Protein AF-A0A3D0YY44-F1 (afdb_monomer)

Foldseek 3Di:
DLVCQVPDLAQEDEDQEQDDPDPPDPCPSVVVLVVVLNSQLSHDPRHEYEFELQHLSRVVSCVSHPHYAYEYEQEDQPPADDDPAAPDQAHPPPRHGKDFPHDRDHSGHWIADPPPGDTRDDHQKYWNDWDADPDPAKIWTFIQHPVGTDIAIASHDHDSVVSVLSSQVVVCVSVVHDPVVSRVVRVPDDDPDDD

pLDDT: mean 88.18, std 12.62, range [43.75, 98.69]

Secondary structure (DSSP, 8-state):
-HHHHHHS---EEEE-----S-TT-TTHHHHHHHHHHHHHTT--TT-EEEEETT-HHHHGGGGGSS-EEEEEE---GGGS------S--B-TTT-PBPEEEEEEETTEEEEE-TTT--BPPPPSEEEEEEEE-SSTT-EEEEEEETTEEEEEEESS-SHHHHHHHHHHHHHHHHTT--HHHHHHHHHT---SS--

Sequence (195 aa):
MPEAVRQLPVRAVVVTNFFRDQLDRFGELDHAVAKVGQGLSLLGDGGRVLLNADDPLAAGLAGMARSAVYYGLEVEADGLERHPVREIRYCTHCEVPLTYESISYGHLGHWACKECGRGRPASEVSVLSSVPGSMDGDTLLTVRTPRGVRELRLPLPGIYNVYNALAAVTCAEVLDLPWAAVEEGLRTFTASFGR

Radius of gyration: 16.84 Å; Cα contacts (8 Å, |Δi|>4): 359; chains: 1; bounding box: 42×41×45 Å

Solvent-accessible surface area (backbone atoms only — not comparable to full-atom values): 11200 Å² total; per-residue (Å²): 102,43,65,54,41,74,75,39,93,56,52,66,48,76,44,78,69,85,76,77,92,58,96,82,61,84,64,54,60,59,51,49,53,51,51,48,35,56,20,44,58,57,48,55,99,79,33,39,37,38,26,20,22,26,27,69,70,35,42,62,40,42,85,34,39,97,47,64,46,30,28,36,78,62,50,71,68,90,77,45,71,77,50,87,56,60,82,68,50,52,34,96,83,79,65,46,67,49,46,65,85,44,58,56,48,48,52,25,28,48,36,36,27,85,84,84,66,54,52,49,56,82,51,60,28,29,37,57,40,75,42,79,37,97,50,94,53,23,25,35,32,36,36,37,40,92,93,45,76,47,78,45,59,34,66,47,57,60,70,69,53,51,54,53,51,50,54,51,51,47,51,36,59,76,69,68,51,58,66,70,59,53,50,49,57,46,48,68,49,70,81,93,66,94,129

Nearest PDB structures (foldseek):
  7q8e-assembly2_C  TM=8.812E-01  e=5.364E-16  Staphylococcus aureus subsp. aureus COL
  6fqb-assembly1_A  TM=8.621E-01  e=1.616E-12  Streptococcus pneumoniae
  6fqb-assembly3_C  TM=8.469E-01  e=1.722E-12  Streptococcus pneumoniae
  6fqb-assembly4_D  TM=8.612E-01  e=3.935E-12  Streptococcus pneumoniae
  6fqb-assembly2_B  TM=8.528E-01  e=6.544E-12  Streptococcus pneumoniae

Structure (mmCIF, N/CA/C/O backbone):
data_AF-A0A3D0YY44-F1
#
_entry.id   AF-A0A3D0YY44-F1
#
loop_
_atom_site.group_PDB
_atom_site.id
_atom_site.type_symbol
_atom_site.label_atom_id
_atom_site.label_alt_id
_atom_site.label_comp_id
_atom_site.label_asym_id
_atom_site.label_entity_id
_atom_site.label_seq_id
_atom_site.pdbx_PDB_ins_code
_atom_site.Cartn_x
_atom_site.Cartn_y
_atom_site.Cartn_z
_atom_site.occupancy
_atom_site.B_iso_or_equiv
_atom_site.auth_seq_id
_atom_site.auth_comp_id
_atom_site.auth_asym_id
_atom_site.auth_atom_id
_atom_site.pdbx_PDB_model_num
ATOM 1 N N . MET A 1 1 ? -12.970 12.124 -2.316 1.00 81.50 1 MET A N 1
ATOM 2 C CA . MET A 1 1 ? -13.107 10.655 -2.238 1.00 81.50 1 MET A CA 1
ATOM 3 C C . MET A 1 1 ? -14.511 10.208 -1.825 1.00 81.50 1 MET A C 1
ATOM 5 O O . MET A 1 1 ? -15.094 9.513 -2.644 1.00 81.50 1 MET A O 1
ATOM 9 N N . PRO A 1 2 ? -15.093 10.596 -0.665 1.00 86.88 2 PRO A N 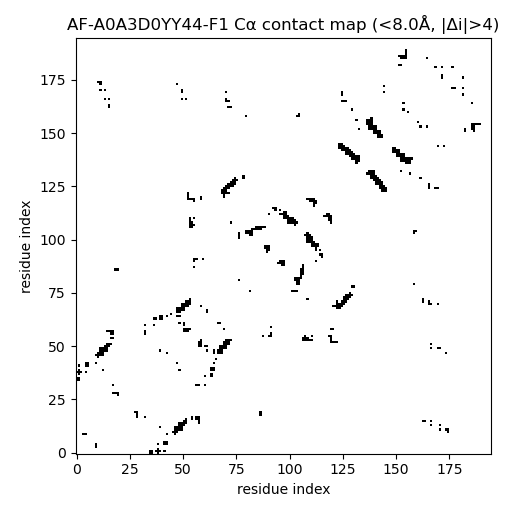1
ATOM 10 C CA . PRO A 1 2 ? -16.423 10.104 -0.264 1.00 86.88 2 PRO A CA 1
ATOM 11 C C . PRO A 1 2 ? -17.505 10.312 -1.328 1.00 86.88 2 PRO A C 1
ATOM 13 O O . PRO A 1 2 ? -18.263 9.400 -1.630 1.00 86.88 2 PRO A O 1
ATOM 16 N N . GLU A 1 3 ? -17.508 11.485 -1.962 1.00 90.00 3 GLU A N 1
ATOM 17 C CA . GLU A 1 3 ? -18.462 11.791 -3.028 1.00 90.00 3 GLU A CA 1
ATOM 18 C C . GLU A 1 3 ? -18.279 10.907 -4.270 1.00 90.00 3 GLU A C 1
ATOM 20 O O . GLU A 1 3 ? -19.249 10.402 -4.820 1.00 90.00 3 GLU A O 1
ATOM 25 N N . ALA A 1 4 ? -17.033 10.631 -4.665 1.00 86.81 4 ALA A N 1
ATOM 26 C CA . ALA A 1 4 ? -16.749 9.739 -5.788 1.00 86.81 4 ALA A CA 1
ATOM 27 C C . ALA A 1 4 ? -17.234 8.307 -5.513 1.00 86.81 4 ALA A C 1
ATOM 29 O O . ALA A 1 4 ? -17.795 7.680 -6.402 1.00 86.81 4 ALA A O 1
ATOM 30 N N . VAL A 1 5 ? -17.078 7.812 -4.280 1.00 88.19 5 VAL A N 1
ATOM 31 C CA . VAL A 1 5 ? -17.585 6.487 -3.878 1.00 88.19 5 VAL A CA 1
ATOM 32 C C . VAL A 1 5 ? -19.117 6.436 -3.906 1.00 88.19 5 VAL A C 1
ATOM 34 O O . VAL A 1 5 ? -19.679 5.410 -4.268 1.00 88.19 5 VAL A O 1
ATOM 37 N N . ARG A 1 6 ? -19.803 7.539 -3.577 1.00 87.94 6 ARG A N 1
ATOM 38 C CA . ARG A 1 6 ? -21.274 7.618 -3.652 1.00 87.94 6 ARG A CA 1
ATOM 39 C C . ARG A 1 6 ? -21.802 7.669 -5.083 1.00 87.94 6 ARG A C 1
ATOM 41 O O . ARG A 1 6 ? -22.893 7.171 -5.338 1.00 87.94 6 ARG A O 1
ATOM 48 N N . GLN A 1 7 ? -21.061 8.305 -5.987 1.00 92.00 7 GLN A N 1
ATOM 49 C CA . GLN A 1 7 ? -21.518 8.568 -7.353 1.00 92.00 7 GLN A CA 1
ATOM 50 C C . GLN A 1 7 ? -21.049 7.530 -8.379 1.00 92.00 7 GLN A C 1
ATOM 52 O O . GLN A 1 7 ? -21.648 7.424 -9.447 1.00 92.00 7 GLN A O 1
ATOM 57 N N . LEU A 1 8 ? -19.982 6.782 -8.091 1.00 89.06 8 LEU A N 1
ATOM 58 C CA . LEU A 1 8 ? -19.374 5.837 -9.026 1.00 89.06 8 LEU A CA 1
ATOM 59 C C . LEU A 1 8 ? -19.414 4.409 -8.471 1.00 89.06 8 LEU A C 1
ATOM 61 O O . LEU A 1 8 ? -19.259 4.211 -7.266 1.00 89.06 8 LEU A O 1
ATOM 65 N N . PRO A 1 9 ? -19.529 3.385 -9.336 1.00 88.19 9 PRO A N 1
ATOM 66 C CA . PRO A 1 9 ? -19.412 1.987 -8.934 1.00 88.19 9 PRO A CA 1
ATOM 67 C C . PRO A 1 9 ? -17.939 1.619 -8.681 1.00 88.19 9 PRO A C 1
ATOM 69 O O . PRO A 1 9 ? -17.311 0.889 -9.452 1.00 88.19 9 PRO A O 1
ATOM 72 N N . VAL A 1 10 ? -17.355 2.164 -7.612 1.00 91.94 10 VAL A N 1
ATOM 73 C CA . VAL A 1 10 ? -15.947 1.951 -7.257 1.00 91.94 10 VAL A CA 1
ATOM 74 C C . VAL A 1 10 ? -15.732 0.499 -6.828 1.00 91.94 10 VAL A C 1
ATOM 76 O O . VAL A 1 10 ? -16.232 0.058 -5.796 1.00 91.94 10 VAL A O 1
ATOM 79 N N . ARG A 1 11 ? -14.956 -0.250 -7.620 1.00 92.12 11 ARG A N 1
ATOM 80 C CA . ARG A 1 11 ? -14.614 -1.656 -7.336 1.00 92.12 11 ARG A CA 1
ATOM 81 C C . ARG A 1 11 ? -13.430 -1.811 -6.385 1.00 92.12 11 ARG A C 1
ATOM 83 O O . ARG A 1 11 ? -13.366 -2.788 -5.646 1.00 92.12 11 ARG A O 1
ATOM 90 N N . ALA A 1 12 ? -12.491 -0.872 -6.420 1.00 93.88 12 ALA A N 1
ATOM 91 C CA . ALA A 1 12 ? -11.281 -0.919 -5.617 1.00 93.88 12 ALA A CA 1
ATOM 92 C C . ALA A 1 12 ? -10.821 0.491 -5.236 1.00 93.88 12 ALA A C 1
ATOM 94 O O . ALA A 1 12 ? -10.904 1.414 -6.049 1.00 93.88 12 ALA A O 1
ATOM 95 N N . VAL A 1 13 ? -10.307 0.640 -4.017 1.00 96.31 13 VAL A N 1
ATOM 96 C CA . VAL A 1 13 ? -9.594 1.836 -3.558 1.00 96.31 13 VAL A CA 1
ATOM 97 C C . VAL A 1 13 ? -8.233 1.414 -3.038 1.00 96.31 13 VAL A C 1
ATOM 99 O O . VAL A 1 13 ? -8.143 0.534 -2.186 1.00 96.31 13 VAL A O 1
ATOM 102 N N . VAL A 1 14 ? -7.187 2.075 -3.524 1.00 97.81 14 VAL A N 1
ATOM 103 C CA . VAL A 1 14 ? -5.813 1.870 -3.069 1.00 97.81 14 VAL A CA 1
ATOM 104 C C . VAL A 1 14 ? -5.393 3.056 -2.212 1.00 97.81 14 VAL A C 1
ATOM 106 O O . VAL A 1 14 ? -5.512 4.201 -2.646 1.00 97.81 14 VAL A O 1
ATOM 109 N N . VAL A 1 15 ? -4.915 2.784 -1.001 1.00 97.81 15 VAL A N 1
ATOM 110 C CA . VAL A 1 15 ? -4.350 3.782 -0.090 1.00 97.81 15 VAL A CA 1
ATOM 111 C C . VAL A 1 15 ? -2.846 3.563 -0.027 1.00 97.81 15 VAL A C 1
ATOM 113 O O . VAL A 1 15 ? -2.383 2.561 0.516 1.00 97.81 15 VAL A O 1
ATOM 116 N N . THR A 1 16 ? -2.095 4.501 -0.605 1.00 97.12 16 THR A N 1
ATOM 117 C CA . THR A 1 16 ? -0.655 4.349 -0.824 1.00 97.12 16 THR A CA 1
ATOM 118 C C . THR A 1 16 ? 0.181 4.602 0.419 1.00 97.12 16 THR A C 1
ATOM 120 O O . THR A 1 16 ? 0.991 3.762 0.804 1.00 97.12 16 THR A O 1
ATOM 123 N N . ASN A 1 17 ? 0.023 5.777 1.013 1.00 95.00 17 ASN A N 1
ATOM 124 C CA . ASN A 1 17 ? 0.685 6.223 2.233 1.00 95.00 17 ASN A CA 1
ATOM 125 C C . ASN A 1 17 ? 0.101 7.580 2.657 1.00 95.00 17 ASN A C 1
ATOM 12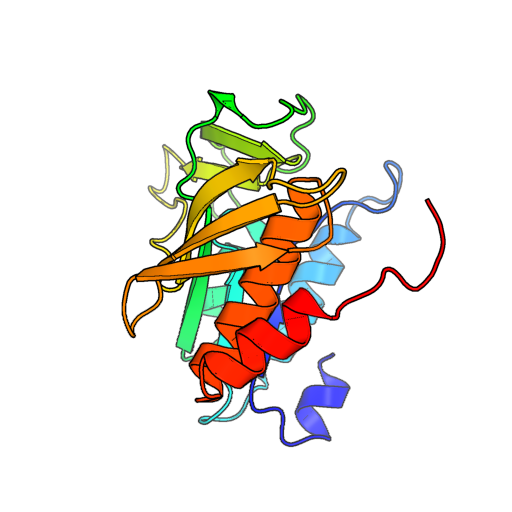7 O O . ASN A 1 17 ? -0.632 8.223 1.901 1.00 95.00 17 ASN A O 1
ATOM 131 N N . PHE A 1 18 ? 0.434 8.006 3.871 1.00 93.50 18 PHE A N 1
ATOM 132 C CA . PHE A 1 18 ? 0.079 9.300 4.436 1.00 93.50 18 PHE A CA 1
ATOM 133 C C . PHE A 1 18 ? 1.337 10.009 4.937 1.00 93.50 18 PHE A C 1
ATOM 135 O O . PHE A 1 18 ? 1.834 9.714 6.020 1.00 93.50 18 PHE A O 1
ATOM 142 N N . PHE A 1 19 ? 1.822 10.973 4.158 1.00 89.31 19 PHE A N 1
ATOM 143 C CA . PHE A 1 19 ? 2.930 11.860 4.521 1.00 89.31 19 PHE A CA 1
ATOM 144 C C . PHE A 1 19 ? 2.429 13.276 4.796 1.00 89.31 19 PHE A C 1
ATOM 146 O O . PHE A 1 19 ? 1.389 13.691 4.274 1.00 89.31 19 PHE A O 1
ATOM 153 N N . ARG A 1 20 ? 3.163 14.031 5.617 1.00 81.88 20 ARG A N 1
ATOM 154 C CA . ARG A 1 20 ? 2.881 15.456 5.817 1.00 81.88 20 ARG A CA 1
ATOM 155 C C . ARG A 1 20 ? 3.388 16.256 4.621 1.00 81.88 20 ARG A C 1
ATOM 157 O O . ARG A 1 20 ? 4.530 16.107 4.211 1.00 81.88 20 ARG A O 1
ATOM 164 N N . ASP A 1 21 ? 2.543 17.140 4.101 1.00 73.12 21 ASP A N 1
ATOM 165 C CA . ASP A 1 21 ? 2.896 18.014 2.974 1.00 73.12 21 ASP A CA 1
ATOM 166 C C . ASP A 1 21 ? 3.749 19.220 3.432 1.00 73.12 21 ASP A C 1
ATOM 168 O O . ASP A 1 21 ? 4.668 19.648 2.740 1.00 73.12 21 ASP A O 1
ATOM 172 N N . GLN A 1 22 ? 3.497 19.749 4.641 1.00 63.22 22 GLN A N 1
ATOM 173 C CA . GLN A 1 22 ? 4.253 20.853 5.258 1.00 63.22 22 GLN A CA 1
ATOM 174 C C . GLN A 1 22 ? 4.344 20.691 6.790 1.00 63.22 22 GLN A C 1
ATOM 176 O O . GLN A 1 22 ? 3.462 20.109 7.424 1.00 63.22 22 GLN A O 1
ATOM 181 N N . LEU A 1 23 ? 5.423 21.199 7.403 1.00 56.50 23 LEU A N 1
ATOM 182 C CA . LEU A 1 23 ? 5.717 21.037 8.840 1.00 56.50 23 LEU A CA 1
ATOM 183 C C . LEU A 1 23 ? 4.812 21.870 9.773 1.00 56.50 23 LEU A C 1
ATOM 185 O O . LEU A 1 23 ? 4.755 21.586 10.968 1.00 56.50 23 LEU A O 1
ATOM 189 N N . ASP A 1 24 ? 4.127 22.890 9.259 1.00 54.28 24 ASP A N 1
ATOM 190 C CA . ASP A 1 24 ? 3.424 23.929 10.028 1.00 54.28 24 ASP A CA 1
ATOM 191 C C . ASP A 1 24 ? 1.911 23.693 10.194 1.00 54.28 24 ASP A C 1
ATOM 193 O O . ASP A 1 24 ? 1.253 24.369 10.989 1.00 54.28 24 ASP A O 1
ATOM 197 N N . ARG A 1 25 ? 1.345 22.698 9.506 1.00 58.34 25 ARG A N 1
ATOM 198 C CA . ARG A 1 25 ? -0.090 22.386 9.544 1.00 58.34 25 ARG A CA 1
ATOM 199 C C . ARG A 1 25 ? -0.407 21.260 10.528 1.00 58.34 25 ARG A C 1
ATOM 201 O O . ARG A 1 25 ? -0.422 20.072 10.199 1.00 58.34 25 ARG A O 1
ATOM 208 N N . PHE A 1 26 ? -0.693 21.639 11.770 1.00 58.59 26 PHE A N 1
ATOM 209 C CA . PHE A 1 26 ? -1.228 20.719 12.776 1.00 58.59 26 PHE A CA 1
ATOM 210 C C . PHE A 1 26 ? -2.627 20.215 12.366 1.00 58.59 26 PHE A C 1
ATOM 212 O O . PHE A 1 26 ? -3.517 21.006 12.071 1.00 58.59 26 PHE A O 1
ATOM 219 N N . GLY A 1 27 ? -2.826 18.892 12.359 1.00 65.69 27 GLY A N 1
ATOM 220 C CA . GLY A 1 27 ? -4.129 18.243 12.144 1.00 65.69 27 GLY A CA 1
ATOM 221 C C . GLY A 1 27 ? -4.533 17.975 10.687 1.00 65.69 27 GLY A C 1
ATOM 222 O O . GLY A 1 27 ? -5.546 17.31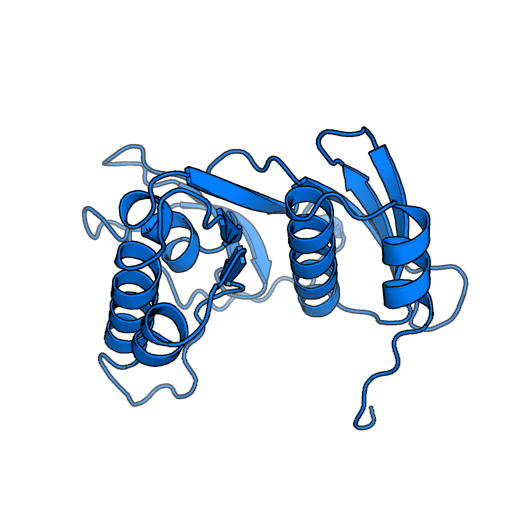8 10.454 1.00 65.69 27 GLY A O 1
ATOM 223 N N . GLU A 1 28 ? -3.768 18.418 9.684 1.00 78.88 28 GLU A N 1
ATOM 224 C CA . GLU A 1 28 ? -4.110 18.132 8.278 1.00 78.88 28 GLU A CA 1
ATOM 225 C C . GLU A 1 28 ? -4.015 16.649 7.922 1.00 78.88 28 GLU A C 1
ATOM 227 O O . GLU A 1 28 ? -4.879 16.129 7.214 1.00 78.88 28 GLU A O 1
ATOM 232 N N . LEU A 1 29 ? -3.005 15.960 8.457 1.00 86.50 29 LEU A N 1
ATOM 233 C CA . LEU A 1 29 ? -2.814 14.534 8.218 1.00 86.50 29 LEU A CA 1
ATOM 234 C C . LEU A 1 29 ? -3.974 13.711 8.791 1.00 86.50 29 LEU A C 1
ATOM 236 O O . LEU A 1 29 ? -4.549 12.887 8.086 1.00 86.50 29 LEU A O 1
ATOM 240 N N . ASP A 1 30 ? -4.376 13.995 10.032 1.00 86.38 30 ASP A N 1
ATOM 241 C CA . ASP A 1 30 ? -5.485 13.300 10.693 1.00 86.38 30 ASP A CA 1
ATOM 242 C C . ASP A 1 30 ? -6.804 13.530 9.946 1.00 86.38 30 ASP A C 1
ATOM 244 O O . ASP A 1 30 ? -7.577 12.596 9.725 1.00 86.38 30 ASP A O 1
ATOM 248 N N . HIS A 1 31 ? -7.039 14.757 9.466 1.00 88.88 31 HIS A N 1
ATOM 249 C CA . HIS A 1 31 ? -8.190 15.060 8.618 1.00 88.88 31 HIS A CA 1
ATOM 250 C C . HIS A 1 31 ? -8.156 14.313 7.281 1.00 88.88 31 HIS A C 1
ATOM 252 O O . HIS A 1 31 ? -9.207 13.870 6.809 1.00 88.88 31 HIS A O 1
ATOM 258 N N . ALA A 1 32 ? -6.987 14.174 6.652 1.00 91.50 32 ALA A N 1
ATOM 259 C CA . ALA A 1 32 ? -6.842 13.414 5.415 1.00 91.50 32 ALA A CA 1
ATOM 260 C C . ALA A 1 32 ? -7.152 11.926 5.643 1.00 91.50 32 ALA A C 1
ATOM 262 O O . ALA A 1 32 ? -7.994 11.367 4.935 1.00 91.50 32 ALA A O 1
ATOM 263 N N . VAL A 1 33 ? -6.562 11.318 6.677 1.00 93.44 33 VAL A N 1
ATOM 264 C CA . VAL A 1 33 ? -6.813 9.921 7.071 1.00 93.44 33 VAL A CA 1
ATOM 265 C C . VAL A 1 33 ? -8.297 9.707 7.378 1.00 93.44 33 VAL A C 1
ATOM 267 O O . VAL A 1 33 ? -8.909 8.781 6.844 1.00 93.44 33 VAL A O 1
ATOM 270 N N . ALA A 1 34 ? -8.916 10.600 8.155 1.00 92.75 34 ALA A N 1
ATOM 271 C CA . ALA A 1 34 ? -10.338 10.523 8.486 1.00 92.75 34 ALA A CA 1
ATOM 272 C C . ALA A 1 34 ? -11.235 10.631 7.241 1.00 92.75 34 ALA A C 1
ATOM 274 O O . ALA A 1 34 ? -12.176 9.851 7.089 1.00 92.75 34 ALA A O 1
ATOM 275 N N . LYS A 1 35 ? -10.940 11.555 6.315 1.00 93.81 35 LYS A N 1
ATOM 276 C CA . LYS A 1 35 ? -11.690 11.700 5.053 1.00 93.81 35 LYS A CA 1
ATOM 277 C C . LYS A 1 35 ? -11.564 10.470 4.158 1.00 93.81 35 LYS A C 1
ATOM 279 O O . LYS A 1 35 ? -12.546 10.096 3.514 1.00 93.81 35 LYS A O 1
ATOM 284 N N . VAL A 1 36 ? -10.383 9.854 4.099 1.00 95.44 36 VAL A N 1
ATOM 285 C CA . VAL A 1 36 ? -10.188 8.593 3.371 1.00 95.44 36 VAL A CA 1
ATOM 286 C C . VAL A 1 36 ? -10.993 7.486 4.044 1.00 95.44 36 VAL A C 1
ATOM 288 O O . VAL A 1 36 ? -11.807 6.859 3.373 1.00 95.44 36 VAL A O 1
ATOM 291 N N . GLY A 1 37 ? -10.872 7.317 5.364 1.00 95.00 37 GLY A N 1
ATOM 292 C CA . GLY A 1 37 ? -11.637 6.330 6.135 1.00 95.00 37 GLY A CA 1
ATOM 293 C C . GLY A 1 37 ? -13.152 6.446 5.945 1.00 95.00 37 GLY A C 1
ATOM 294 O O . GLY A 1 37 ? -13.817 5.442 5.705 1.00 95.00 37 GLY A O 1
ATOM 295 N N . GLN A 1 38 ? -13.695 7.668 5.936 1.00 94.19 38 GLN A N 1
ATOM 296 C CA . GLN A 1 38 ? -15.106 7.917 5.608 1.00 94.19 38 GLN A CA 1
ATOM 297 C C . GLN A 1 38 ? -15.476 7.497 4.183 1.00 94.19 38 GLN A C 1
ATOM 299 O O . GLN A 1 38 ? -16.587 7.044 3.945 1.00 94.19 38 GLN A O 1
ATOM 304 N N . GLY A 1 39 ? -14.582 7.672 3.211 1.00 93.62 39 GLY A N 1
ATOM 305 C CA . GLY A 1 39 ? -14.824 7.189 1.854 1.00 93.62 39 GLY A CA 1
ATOM 306 C C . GLY A 1 39 ? -14.824 5.662 1.782 1.00 93.62 39 GLY A C 1
ATOM 307 O O . GLY A 1 39 ? -15.644 5.091 1.071 1.00 93.62 39 GLY A O 1
ATOM 308 N N . LEU A 1 40 ? -13.937 5.007 2.536 1.00 94.56 40 LEU A N 1
ATOM 309 C CA . LEU A 1 40 ? -13.847 3.547 2.587 1.00 94.56 40 LEU A CA 1
ATOM 310 C C . LEU A 1 40 ? -15.090 2.917 3.226 1.00 94.56 40 LEU A C 1
ATOM 312 O O . LEU A 1 40 ? -15.584 1.920 2.710 1.00 94.56 40 LEU A O 1
ATOM 316 N N . SER A 1 41 ? -15.645 3.530 4.276 1.00 92.75 41 SER A N 1
ATOM 317 C CA . SER A 1 41 ? -16.859 3.026 4.939 1.00 92.75 41 SER A CA 1
ATOM 318 C C . SER A 1 41 ? -18.128 3.138 4.091 1.00 92.75 41 SER A C 1
ATOM 320 O O . SER A 1 41 ? -19.138 2.512 4.405 1.00 92.75 41 SER A O 1
ATOM 322 N N . LEU A 1 42 ? -18.075 3.914 3.005 1.00 92.00 42 LEU A N 1
ATOM 323 C CA . LEU A 1 42 ? -19.152 4.051 2.026 1.00 92.00 42 LEU A CA 1
ATOM 324 C C . LEU A 1 42 ? -19.039 3.056 0.863 1.00 92.00 42 LEU A C 1
ATOM 326 O O . LEU A 1 42 ? -19.934 3.027 0.018 1.00 92.00 42 LEU A O 1
ATOM 330 N N . LEU A 1 43 ? -17.960 2.268 0.779 1.00 90.50 43 LEU A N 1
ATOM 331 C CA . LEU A 1 43 ? -17.825 1.256 -0.267 1.00 90.50 43 LEU A CA 1
ATOM 332 C C . LEU A 1 43 ? -18.894 0.174 -0.093 1.00 90.50 43 LEU A C 1
ATOM 334 O O . LEU A 1 43 ? -19.073 -0.379 0.992 1.00 90.50 43 LEU A O 1
ATOM 338 N N . GLY A 1 44 ? -19.594 -0.133 -1.185 1.00 83.88 44 GLY A N 1
ATOM 339 C CA . GLY A 1 44 ? -20.576 -1.214 -1.213 1.00 83.88 44 GLY A CA 1
ATOM 340 C C . GLY A 1 44 ? -19.938 -2.597 -1.045 1.00 83.88 44 GLY A C 1
ATOM 341 O O . GLY A 1 44 ? -18.722 -2.752 -1.116 1.00 83.88 44 GLY A O 1
ATOM 342 N N . ASP A 1 45 ? -20.773 -3.624 -0.894 1.00 81.25 45 ASP A N 1
ATOM 343 C CA . ASP A 1 45 ? -20.366 -4.990 -0.518 1.00 81.25 45 ASP A CA 1
ATOM 344 C C . ASP A 1 45 ? -19.359 -5.670 -1.474 1.00 81.25 45 ASP A C 1
ATOM 346 O O . ASP A 1 45 ? -18.677 -6.611 -1.076 1.00 81.25 45 ASP A O 1
ATOM 350 N N . GLY A 1 46 ? -19.229 -5.189 -2.715 1.00 80.62 46 GLY A N 1
ATOM 351 C CA . GLY A 1 46 ? -18.234 -5.659 -3.690 1.00 80.62 46 GLY A CA 1
ATOM 352 C C . GLY A 1 46 ? -16.949 -4.822 -3.773 1.00 80.62 46 GLY A C 1
ATOM 353 O O . GLY A 1 46 ? -16.058 -5.163 -4.552 1.00 80.62 46 GLY A O 1
ATOM 354 N N . GLY A 1 47 ? -16.856 -3.719 -3.027 1.00 88.81 47 GLY A N 1
ATOM 355 C CA . GLY A 1 47 ? -15.703 -2.822 -3.017 1.00 88.81 47 GLY A CA 1
ATOM 356 C C . GLY A 1 47 ? -14.537 -3.403 -2.220 1.00 88.81 47 GLY A C 1
ATOM 357 O O . GLY A 1 47 ? -14.713 -3.926 -1.120 1.00 88.81 47 GLY A O 1
ATOM 358 N N . ARG A 1 48 ? -13.328 -3.311 -2.772 1.00 92.81 48 ARG A N 1
ATOM 359 C CA . ARG A 1 48 ? -12.101 -3.816 -2.143 1.00 92.81 48 ARG A CA 1
ATOM 360 C C . ARG A 1 48 ? -11.203 -2.663 -1.726 1.00 92.81 48 ARG A C 1
ATOM 362 O O . ARG A 1 48 ? -11.041 -1.697 -2.469 1.00 92.81 48 ARG A O 1
ATOM 369 N N . VAL A 1 49 ? -10.601 -2.775 -0.550 1.00 96.38 49 VAL A N 1
ATOM 370 C CA . VAL A 1 49 ? -9.659 -1.774 -0.045 1.00 96.38 49 VAL A CA 1
ATOM 371 C C . VAL A 1 49 ? -8.268 -2.373 -0.021 1.00 96.38 49 VAL A C 1
ATOM 373 O O . VAL A 1 49 ? -8.084 -3.482 0.466 1.00 96.38 49 VAL A O 1
ATOM 376 N N . LEU A 1 50 ? -7.305 -1.654 -0.581 1.00 98.06 50 LEU A N 1
ATOM 377 C CA . LEU A 1 50 ? -5.920 -2.078 -0.686 1.00 98.06 50 LEU A CA 1
ATOM 378 C C . LEU A 1 50 ? -5.070 -1.106 0.120 1.00 98.06 50 LEU A C 1
ATOM 380 O O . LEU A 1 50 ? -5.080 0.092 -0.165 1.00 98.06 50 LEU A O 1
ATOM 384 N N . LEU A 1 51 ? -4.379 -1.604 1.137 1.00 98.44 51 LEU A N 1
ATOM 385 C CA . LEU A 1 51 ? -3.686 -0.784 2.125 1.00 98.44 51 LEU A CA 1
ATOM 386 C C . LEU A 1 51 ? -2.205 -1.135 2.157 1.00 98.44 51 LEU A C 1
ATOM 388 O O . LEU A 1 51 ? -1.836 -2.308 2.183 1.00 98.44 51 LEU A O 1
ATOM 392 N N . ASN A 1 52 ? -1.364 -0.111 2.225 1.00 98.38 52 ASN A N 1
ATOM 393 C CA . ASN A 1 52 ? 0.048 -0.298 2.510 1.00 98.38 52 ASN A CA 1
ATOM 394 C C . ASN A 1 52 ? 0.241 -0.735 3.972 1.00 98.38 52 ASN A C 1
ATOM 396 O O . ASN A 1 52 ? -0.033 0.039 4.890 1.00 98.38 52 ASN A O 1
ATOM 400 N N . ALA A 1 53 ? 0.705 -1.966 4.189 1.00 98.06 53 ALA A N 1
ATOM 401 C CA . ALA A 1 53 ? 1.002 -2.520 5.510 1.00 98.06 53 ALA A CA 1
ATOM 402 C C . ALA A 1 53 ? 2.131 -1.759 6.217 1.00 98.06 53 ALA A C 1
ATOM 404 O O . ALA A 1 53 ? 2.160 -1.671 7.448 1.00 98.06 53 ALA A O 1
ATOM 405 N N . ASP A 1 54 ? 3.047 -1.196 5.432 1.00 96.25 54 ASP A N 1
ATOM 406 C CA . ASP A 1 54 ? 4.266 -0.570 5.925 1.00 96.25 54 ASP A CA 1
ATOM 407 C C . ASP A 1 54 ? 3.974 0.835 6.483 1.00 96.25 54 ASP A C 1
ATOM 409 O O . ASP A 1 54 ? 4.769 1.348 7.264 1.00 96.25 54 ASP A O 1
ATOM 413 N N . ASP A 1 55 ? 2.817 1.433 6.158 1.00 96.19 55 ASP A N 1
ATOM 414 C CA . ASP A 1 55 ? 2.336 2.698 6.728 1.00 96.19 55 ASP A CA 1
ATOM 415 C C . ASP A 1 55 ? 1.353 2.448 7.895 1.00 96.19 55 ASP A C 1
ATOM 417 O O . ASP A 1 55 ? 0.241 1.964 7.658 1.00 96.19 55 ASP A O 1
ATOM 421 N N . PRO A 1 56 ? 1.671 2.826 9.151 1.00 95.50 56 PRO A N 1
ATOM 422 C CA . PRO A 1 56 ? 0.764 2.642 10.287 1.00 95.50 56 PRO A CA 1
ATOM 423 C C . PRO A 1 56 ? -0.596 3.343 10.145 1.00 95.50 56 PRO A C 1
ATOM 425 O O . PRO A 1 56 ? -1.597 2.855 10.684 1.00 95.50 56 PRO A O 1
ATOM 428 N N . LEU A 1 57 ? -0.656 4.486 9.452 1.00 95.50 57 LEU A N 1
ATOM 429 C CA . LEU A 1 57 ? -1.899 5.227 9.225 1.00 95.50 57 LEU A CA 1
ATOM 430 C C . LEU A 1 57 ? -2.758 4.533 8.171 1.00 95.50 57 LEU A C 1
ATOM 432 O O . LEU A 1 57 ? -3.951 4.334 8.400 1.00 95.50 57 LEU A O 1
ATOM 436 N N . ALA A 1 58 ? -2.161 4.128 7.044 1.00 96.75 58 ALA A N 1
ATOM 437 C CA . ALA A 1 58 ? -2.895 3.413 6.001 1.00 96.75 58 ALA A CA 1
ATOM 438 C C . ALA A 1 58 ? -3.366 2.048 6.507 1.00 96.75 58 ALA A C 1
ATOM 440 O O . ALA A 1 58 ? -4.542 1.716 6.362 1.00 96.75 58 ALA A O 1
ATOM 441 N N . ALA A 1 59 ? -2.493 1.295 7.178 1.00 96.38 59 ALA A N 1
ATOM 442 C CA . ALA A 1 59 ? -2.843 -0.001 7.738 1.00 96.38 59 ALA A CA 1
ATOM 443 C C . ALA A 1 59 ? -3.963 0.093 8.788 1.00 96.38 59 ALA A C 1
AT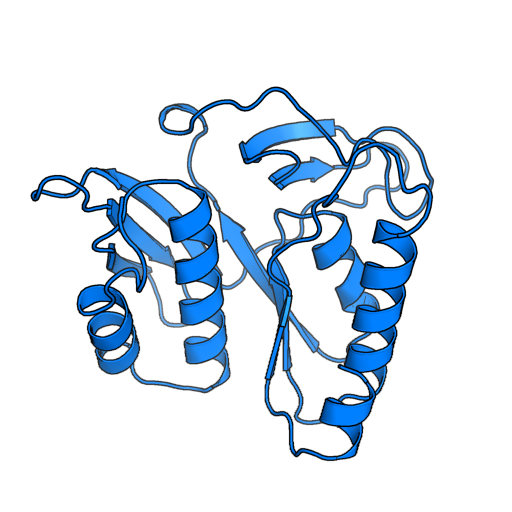OM 445 O O . ALA A 1 59 ? -4.851 -0.758 8.847 1.00 96.38 59 ALA A O 1
ATOM 446 N N . GLY A 1 60 ? -3.983 1.175 9.574 1.00 94.38 60 GLY A N 1
ATOM 447 C CA . GLY A 1 60 ? -5.038 1.448 10.550 1.00 94.38 60 GLY A CA 1
ATOM 448 C C . GLY A 1 60 ? -6.442 1.611 9.951 1.00 94.38 60 GLY A C 1
ATOM 449 O O . GLY A 1 60 ? -7.427 1.480 10.681 1.00 94.38 60 GLY A O 1
ATOM 450 N N . LEU A 1 61 ? -6.566 1.850 8.639 1.00 95.44 61 LEU A N 1
ATOM 451 C CA . LEU A 1 61 ? -7.854 2.040 7.966 1.00 95.44 61 LEU A CA 1
ATOM 452 C C . LEU A 1 61 ? -8.609 0.743 7.662 1.00 95.44 61 LEU A C 1
ATOM 454 O O . LEU A 1 61 ? -9.765 0.821 7.251 1.00 95.44 61 LEU A O 1
ATOM 458 N N . ALA A 1 62 ? -8.029 -0.440 7.877 1.00 92.69 62 ALA A N 1
ATOM 459 C CA . ALA A 1 62 ? -8.716 -1.697 7.564 1.00 92.69 62 ALA A CA 1
ATOM 460 C C . ALA A 1 62 ? -10.048 -1.869 8.301 1.00 92.69 62 ALA A C 1
ATOM 462 O O . ALA A 1 62 ? -10.986 -2.419 7.736 1.00 92.69 62 ALA A O 1
ATOM 463 N N . GLY A 1 63 ? -10.167 -1.331 9.521 1.00 89.38 63 GLY A N 1
ATOM 464 C CA . GLY A 1 63 ? -11.425 -1.342 10.275 1.00 89.38 63 GLY A CA 1
ATOM 465 C C . GLY A 1 63 ? -12.547 -0.500 9.652 1.00 89.38 63 GLY A C 1
ATOM 466 O O . GLY A 1 63 ? -13.695 -0.625 10.065 1.00 89.38 63 GLY A O 1
ATOM 467 N N . MET A 1 64 ? -12.237 0.344 8.663 1.00 89.81 64 MET A N 1
ATOM 468 C CA . MET A 1 64 ? -13.216 1.159 7.933 1.00 89.81 64 MET A CA 1
ATOM 469 C C . MET A 1 64 ? -13.817 0.422 6.732 1.00 89.81 64 MET A C 1
ATOM 471 O O . MET A 1 64 ? -14.719 0.953 6.090 1.00 89.81 64 MET A O 1
ATOM 475 N N . ALA A 1 65 ? -13.331 -0.778 6.411 1.00 83.88 65 ALA A N 1
ATOM 476 C CA . ALA A 1 65 ? -13.770 -1.568 5.270 1.00 83.88 65 ALA A CA 1
ATOM 477 C C . ALA A 1 65 ? -14.174 -2.980 5.703 1.00 83.88 65 ALA A C 1
ATOM 479 O O . ALA A 1 65 ? -13.661 -3.520 6.679 1.00 83.88 65 ALA A O 1
ATOM 480 N N . ARG A 1 66 ? -15.072 -3.621 4.947 1.00 81.44 66 ARG A N 1
ATOM 481 C CA . ARG A 1 66 ? -15.439 -5.028 5.199 1.00 81.44 66 ARG A CA 1
ATOM 482 C C . ARG A 1 66 ? -14.312 -6.003 4.859 1.00 81.44 66 ARG A C 1
ATOM 484 O O . ARG A 1 66 ? -14.194 -7.048 5.488 1.00 81.44 66 ARG A O 1
ATOM 491 N N . SER A 1 67 ? -13.520 -5.680 3.839 1.00 85.25 67 SER A N 1
ATOM 492 C CA . SER A 1 67 ? -12.388 -6.482 3.381 1.00 85.25 67 SER A CA 1
ATOM 493 C C . SER A 1 67 ? -11.249 -5.560 2.964 1.00 85.25 67 SER A C 1
ATOM 495 O O . SER A 1 67 ? -11.428 -4.686 2.110 1.00 85.25 67 SER A O 1
ATOM 497 N N . ALA A 1 68 ? -10.085 -5.780 3.570 1.00 93.81 68 ALA A N 1
ATOM 498 C CA . ALA A 1 68 ? -8.836 -5.131 3.214 1.00 93.81 68 ALA A CA 1
ATOM 499 C C . ALA A 1 68 ? -7.851 -6.174 2.676 1.00 93.81 68 ALA A C 1
ATOM 501 O O . ALA A 1 68 ? -7.841 -7.314 3.138 1.00 93.81 68 ALA A O 1
ATOM 502 N N . VAL A 1 69 ? -7.056 -5.766 1.693 1.00 97.06 69 VAL A N 1
ATOM 503 C CA . VAL A 1 69 ? -5.894 -6.489 1.180 1.00 97.06 69 VAL A CA 1
ATOM 504 C C . VAL A 1 69 ? -4.674 -5.641 1.493 1.00 97.06 69 VAL A C 1
ATOM 506 O O . VAL A 1 69 ? -4.651 -4.447 1.187 1.00 97.06 69 VAL A O 1
ATOM 509 N N . TYR A 1 70 ? -3.674 -6.244 2.104 1.00 98.50 70 TYR A N 1
ATOM 510 C CA . TYR A 1 70 ? -2.433 -5.595 2.460 1.00 98.50 70 TYR A CA 1
ATOM 511 C C . TYR A 1 70 ? -1.347 -5.874 1.440 1.00 98.50 70 TYR A C 1
ATOM 513 O O . TYR A 1 70 ? -1.168 -7.000 0.965 1.00 98.50 70 TYR A O 1
ATOM 521 N N . TYR A 1 71 ? -0.579 -4.832 1.155 1.00 98.69 71 TYR A N 1
ATOM 522 C CA . TYR A 1 71 ? 0.659 -4.949 0.413 1.00 98.69 71 TYR A CA 1
ATOM 523 C C . TYR A 1 71 ? 1.802 -4.255 1.144 1.00 98.69 71 TYR A C 1
ATOM 525 O O . TYR A 1 71 ? 1.574 -3.305 1.890 1.00 98.69 71 TYR A O 1
ATOM 533 N N . GLY A 1 72 ? 3.031 -4.708 0.920 1.00 97.56 72 GLY A N 1
ATOM 534 C CA . GLY A 1 72 ? 4.197 -4.164 1.611 1.00 97.56 72 GLY A CA 1
ATOM 535 C C . GLY A 1 72 ? 5.508 -4.806 1.177 1.00 97.56 72 GLY A C 1
ATOM 536 O O . GLY A 1 72 ? 5.534 -5.730 0.360 1.00 97.56 72 GLY A O 1
ATOM 537 N N . LEU A 1 73 ? 6.619 -4.312 1.708 1.00 95.50 73 LEU A N 1
ATOM 538 C CA . LEU A 1 73 ? 7.950 -4.785 1.354 1.00 95.50 73 LEU A CA 1
ATOM 539 C C . LEU A 1 73 ? 8.482 -5.774 2.397 1.00 95.50 73 LEU A C 1
ATOM 541 O O . LEU A 1 73 ? 8.452 -5.532 3.602 1.00 95.50 73 LEU A O 1
ATOM 545 N N . GLU A 1 74 ? 9.015 -6.886 1.906 1.00 93.62 74 GLU A N 1
ATOM 546 C CA . GLU A 1 74 ? 9.724 -7.915 2.677 1.00 93.62 74 GLU A CA 1
ATOM 547 C C . GLU A 1 74 ? 11.208 -7.949 2.276 1.00 93.62 74 GLU A C 1
ATOM 549 O O . GLU A 1 74 ? 11.837 -9.003 2.259 1.00 93.62 74 GLU A O 1
ATOM 554 N N . VAL A 1 75 ? 11.750 -6.797 1.870 1.00 81.44 75 VAL A N 1
ATOM 555 C CA . VAL A 1 75 ? 13.150 -6.654 1.456 1.00 81.44 75 VAL A CA 1
ATOM 556 C C . VAL A 1 75 ? 14.030 -6.327 2.658 1.00 81.44 75 VAL A C 1
ATOM 558 O O . VAL A 1 75 ? 13.639 -5.553 3.536 1.00 81.44 75 VAL A O 1
ATOM 561 N N . GLU A 1 76 ? 15.241 -6.880 2.684 1.00 66.62 76 GLU A N 1
ATOM 562 C CA . GLU A 1 76 ? 16.216 -6.544 3.720 1.00 66.62 76 GLU A CA 1
ATOM 563 C C . GLU A 1 76 ? 16.694 -5.088 3.593 1.00 66.62 76 GLU A C 1
ATOM 565 O O . GLU A 1 76 ? 16.831 -4.533 2.500 1.00 66.62 76 GLU A O 1
ATOM 570 N N . ALA A 1 77 ? 16.964 -4.456 4.737 1.00 54.25 77 ALA A N 1
ATOM 571 C CA . ALA A 1 77 ? 17.292 -3.032 4.836 1.00 54.25 77 ALA A CA 1
ATOM 572 C C . ALA A 1 77 ? 18.655 -2.640 4.222 1.00 54.25 77 ALA A C 1
ATOM 574 O O . ALA A 1 77 ? 18.986 -1.453 4.196 1.00 54.25 77 ALA A O 1
ATOM 575 N N . ASP A 1 78 ? 19.449 -3.604 3.751 1.00 49.91 78 ASP A N 1
ATOM 576 C CA . ASP A 1 78 ? 20.823 -3.385 3.279 1.00 49.91 78 ASP A CA 1
ATOM 577 C C . ASP A 1 78 ? 20.917 -2.813 1.853 1.00 49.91 78 ASP A C 1
ATOM 579 O O . ASP A 1 78 ? 21.991 -2.388 1.434 1.00 49.91 78 ASP A O 1
ATOM 583 N N . GLY A 1 79 ? 19.794 -2.714 1.131 1.00 48.41 79 GLY A N 1
ATOM 584 C CA . GLY A 1 79 ? 19.711 -2.075 -0.191 1.00 48.41 79 GLY A CA 1
ATOM 585 C C . GLY A 1 79 ? 18.921 -0.762 -0.235 1.00 48.41 79 GLY A C 1
ATOM 586 O O . GLY A 1 79 ? 18.733 -0.209 -1.317 1.00 48.41 79 GLY A O 1
ATOM 587 N N . LEU A 1 80 ? 18.415 -0.274 0.904 1.00 54.16 80 LEU A N 1
ATOM 588 C CA . LEU A 1 80 ? 17.508 0.876 0.956 1.00 54.16 80 LEU A CA 1
ATOM 589 C C . LEU A 1 80 ? 18.179 2.107 1.567 1.00 54.16 80 LEU A C 1
ATOM 591 O O . LEU A 1 80 ? 18.851 2.025 2.597 1.00 54.16 80 LEU A O 1
ATOM 595 N N . GLU A 1 81 ? 17.963 3.271 0.949 1.00 51.03 81 GLU A N 1
ATOM 596 C CA . GLU A 1 81 ? 18.371 4.554 1.519 1.00 51.03 81 GLU A CA 1
ATOM 597 C C . GLU A 1 81 ? 17.682 4.758 2.873 1.00 51.03 81 GLU A C 1
ATOM 599 O O . GLU A 1 81 ? 16.469 4.954 2.979 1.00 51.03 81 GLU A O 1
ATOM 604 N N . ARG A 1 82 ? 18.473 4.691 3.946 1.00 53.44 82 ARG A N 1
ATOM 605 C CA . ARG A 1 82 ? 17.988 4.896 5.310 1.00 53.44 82 ARG A CA 1
ATOM 606 C C . ARG A 1 82 ? 17.662 6.375 5.501 1.00 53.44 82 ARG A C 1
ATOM 608 O O . ARG A 1 82 ? 18.542 7.168 5.829 1.00 53.44 82 ARG A O 1
ATOM 615 N N . HIS A 1 83 ? 16.397 6.753 5.340 1.00 53.66 83 HIS A N 1
ATOM 616 C CA . HIS A 1 83 ? 15.928 8.078 5.739 1.00 53.66 83 HIS A CA 1
ATOM 617 C C . HIS A 1 83 ? 15.623 8.089 7.249 1.00 53.66 83 HIS A C 1
ATOM 619 O O . HIS A 1 83 ? 14.718 7.386 7.696 1.00 53.66 83 HIS A O 1
ATOM 625 N N . PRO A 1 84 ? 16.344 8.876 8.069 1.00 52.81 84 PRO A N 1
ATOM 626 C CA . PRO A 1 84 ? 16.195 8.848 9.528 1.00 52.81 84 PRO A CA 1
ATOM 627 C C . PRO A 1 84 ? 14.946 9.585 10.045 1.00 52.81 84 PRO A C 1
ATOM 629 O O . PRO A 1 84 ? 14.687 9.591 11.251 1.00 52.81 84 PRO A O 1
ATOM 632 N N . VAL A 1 85 ? 14.172 10.237 9.172 1.00 58.62 85 VAL A N 1
ATOM 633 C CA . VAL A 1 85 ? 13.033 11.066 9.581 1.00 58.62 85 VAL A CA 1
ATOM 634 C C . VAL A 1 85 ? 11.784 10.202 9.748 1.00 58.62 85 VAL A C 1
ATOM 636 O O . VAL A 1 85 ? 11.155 9.787 8.782 1.00 58.62 85 VAL A O 1
ATOM 639 N N . ARG A 1 86 ? 11.406 9.971 11.009 1.00 66.81 86 ARG A N 1
ATOM 640 C CA . ARG A 1 86 ? 10.133 9.342 11.381 1.00 66.81 86 ARG A CA 1
ATOM 641 C C . ARG A 1 86 ? 9.080 10.417 11.601 1.00 66.81 86 ARG A C 1
ATOM 643 O O . ARG A 1 86 ? 9.134 11.113 12.622 1.00 66.81 86 ARG A O 1
ATOM 650 N N . GLU A 1 87 ? 8.134 10.539 10.681 1.00 74.94 87 GLU A N 1
ATOM 651 C CA . GLU A 1 87 ? 6.971 11.418 10.859 1.00 74.94 87 GLU A CA 1
ATOM 652 C C . GLU A 1 87 ? 5.931 10.774 11.782 1.00 74.94 87 GLU A C 1
ATOM 654 O O . GLU A 1 87 ? 5.412 11.431 12.684 1.00 74.94 87 GLU A O 1
ATOM 659 N N . ILE A 1 88 ? 5.705 9.464 11.634 1.00 84.44 88 ILE A N 1
ATOM 660 C CA . ILE A 1 88 ? 4.790 8.687 12.477 1.00 84.44 88 ILE A CA 1
ATOM 661 C C . ILE A 1 88 ? 5.569 7.920 13.545 1.00 84.44 88 ILE A C 1
ATOM 663 O O . ILE A 1 88 ? 6.292 6.960 13.270 1.00 84.44 88 ILE A O 1
ATOM 667 N N . ARG A 1 89 ? 5.427 8.371 14.795 1.00 86.88 89 ARG A N 1
ATOM 668 C CA . ARG A 1 89 ? 6.190 7.858 15.949 1.00 86.88 89 ARG A CA 1
ATOM 669 C C . ARG A 1 89 ? 5.338 7.163 16.998 1.00 86.88 89 ARG A C 1
ATOM 671 O O . ARG A 1 89 ? 5.893 6.427 17.804 1.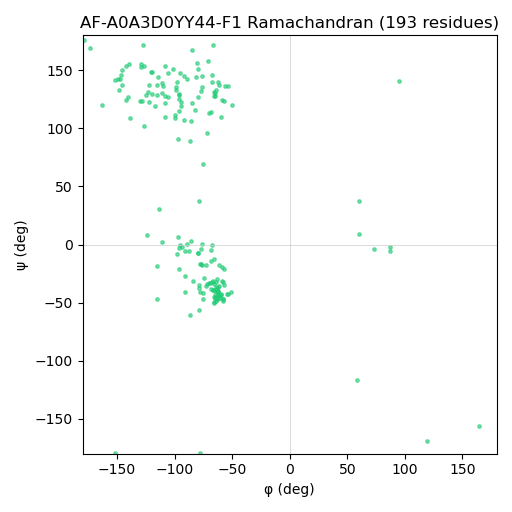00 86.88 89 ARG A O 1
ATOM 678 N N . TYR A 1 90 ? 4.031 7.392 16.990 1.00 91.06 90 TYR A N 1
ATOM 679 C CA . TYR A 1 90 ? 3.113 6.934 18.026 1.00 91.06 90 TYR A CA 1
ATOM 680 C C . TYR A 1 90 ? 2.042 6.024 17.428 1.00 91.06 90 TYR A C 1
ATOM 682 O O . TYR A 1 90 ? 1.660 6.167 16.268 1.00 91.06 90 TYR A O 1
ATOM 690 N N . CYS A 1 91 ? 1.581 5.063 18.221 1.00 92.12 91 CYS A N 1
ATOM 691 C CA . CYS A 1 91 ? 0.547 4.123 17.834 1.00 92.12 91 CYS A CA 1
ATOM 692 C C . CYS A 1 91 ? -0.782 4.856 17.626 1.00 92.12 91 CYS A C 1
ATOM 694 O O . CYS A 1 91 ? -1.249 5.560 18.516 1.00 92.12 91 CYS A O 1
ATOM 696 N N . THR A 1 92 ? -1.446 4.594 16.503 1.00 88.38 92 THR A N 1
ATOM 697 C CA . THR A 1 92 ? -2.753 5.173 16.137 1.00 88.38 92 THR A CA 1
ATOM 698 C C . THR A 1 92 ? -3.917 4.705 17.017 1.00 88.38 92 THR A C 1
ATOM 700 O O . THR A 1 92 ? -5.060 5.087 16.789 1.00 88.38 92 THR A O 1
ATOM 703 N N . HIS A 1 93 ? -3.652 3.841 18.000 1.00 90.94 93 HIS A N 1
ATOM 704 C CA . HIS A 1 93 ? -4.665 3.277 18.887 1.00 90.94 93 HIS A CA 1
ATOM 705 C C . HIS A 1 93 ? -4.511 3.686 20.348 1.00 90.94 93 HIS A C 1
ATOM 707 O O . HIS A 1 93 ? -5.502 4.021 20.983 1.00 90.94 93 HIS A O 1
ATOM 713 N N . CYS A 1 94 ? -3.293 3.598 20.884 1.00 93.88 94 CYS A N 1
ATOM 714 C CA . CYS A 1 94 ? -3.017 3.834 22.302 1.00 93.88 94 CYS A CA 1
ATOM 715 C C . CYS A 1 94 ? -1.962 4.921 22.533 1.00 93.88 94 CYS A C 1
ATOM 717 O O . CYS A 1 94 ? -1.497 5.074 23.654 1.00 93.88 94 CYS A O 1
ATOM 719 N 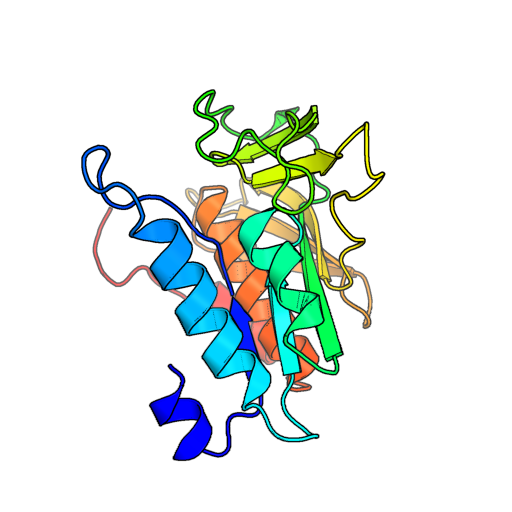N . GLU A 1 95 ? -1.546 5.628 21.476 1.00 92.81 95 GLU A N 1
ATOM 720 C CA . GLU A 1 95 ? -0.680 6.818 21.522 1.00 92.81 95 GLU A CA 1
ATOM 721 C C . GLU A 1 95 ? 0.718 6.620 22.136 1.00 92.81 95 GLU A C 1
ATOM 723 O O . GLU A 1 95 ? 1.476 7.573 22.291 1.00 92.81 95 GLU A O 1
ATOM 728 N N . VAL A 1 96 ? 1.125 5.382 22.419 1.00 94.06 96 VAL A N 1
ATOM 729 C CA . VAL A 1 96 ? 2.492 5.073 22.864 1.00 94.06 96 VAL A CA 1
ATOM 730 C C . VAL A 1 96 ? 3.468 5.002 21.682 1.00 94.06 96 VAL A C 1
ATOM 732 O O . VAL A 1 96 ? 3.046 4.704 20.560 1.00 94.06 96 VAL A O 1
ATOM 735 N N . PRO A 1 97 ? 4.780 5.215 21.897 1.00 94.50 97 PRO A N 1
ATOM 736 C CA . PRO A 1 97 ? 5.777 5.110 20.836 1.00 94.50 97 PRO A CA 1
ATOM 737 C C . PRO A 1 97 ? 5.794 3.747 20.121 1.00 94.50 97 PRO A C 1
ATOM 739 O O . PRO A 1 97 ? 5.773 2.691 20.755 1.00 94.50 97 PRO A O 1
ATOM 742 N N . LEU A 1 98 ? 5.887 3.775 18.791 1.00 94.81 98 LEU A N 1
ATOM 743 C CA . LEU A 1 98 ? 6.082 2.594 17.950 1.00 94.81 98 LEU A CA 1
ATOM 744 C C . LEU A 1 98 ? 7.557 2.179 17.910 1.00 94.81 98 LEU A C 1
ATOM 746 O O . LEU A 1 98 ? 8.469 3.008 17.854 1.00 94.81 98 LEU A O 1
ATOM 750 N N . THR A 1 99 ? 7.779 0.871 17.861 1.00 93.62 99 THR A N 1
ATOM 751 C CA . THR A 1 99 ? 9.069 0.261 17.522 1.00 93.62 99 THR A CA 1
ATOM 752 C C . THR A 1 99 ? 9.104 -0.084 16.039 1.00 93.62 99 THR A C 1
ATOM 754 O O . THR A 1 99 ? 8.067 -0.412 15.475 1.00 93.62 99 THR A O 1
ATOM 757 N N . TYR A 1 100 ? 10.283 -0.002 15.424 1.00 91.31 100 TYR A N 1
ATOM 758 C CA . TYR A 1 100 ? 10.504 -0.365 14.025 1.00 91.31 100 TYR A CA 1
ATOM 759 C C . TYR A 1 100 ? 11.675 -1.339 13.954 1.00 91.31 100 TYR A C 1
ATOM 761 O O . TYR A 1 100 ? 12.759 -1.011 14.439 1.00 91.31 100 TYR A O 1
ATOM 769 N N . GLU A 1 101 ? 11.447 -2.513 13.377 1.00 90.12 101 GLU A N 1
ATOM 770 C CA . GLU A 1 101 ? 12.490 -3.491 13.059 1.00 90.12 101 GLU A CA 1
ATOM 771 C C . GLU A 1 101 ? 13.294 -3.041 11.837 1.00 90.12 101 GLU A C 1
ATOM 773 O O . GLU A 1 101 ? 14.522 -3.066 11.845 1.00 90.12 101 GLU A O 1
ATOM 778 N N . SER A 1 102 ? 12.600 -2.525 10.825 1.00 87.50 102 SER A N 1
ATOM 779 C CA . SER A 1 102 ? 13.193 -1.952 9.621 1.00 87.50 102 SER A CA 1
ATOM 780 C C . SER A 1 102 ? 12.392 -0.734 9.162 1.00 87.50 102 SER A C 1
ATOM 782 O O . SER A 1 102 ? 11.201 -0.601 9.454 1.00 87.50 102 SER A O 1
ATOM 784 N N . ILE A 1 103 ? 13.06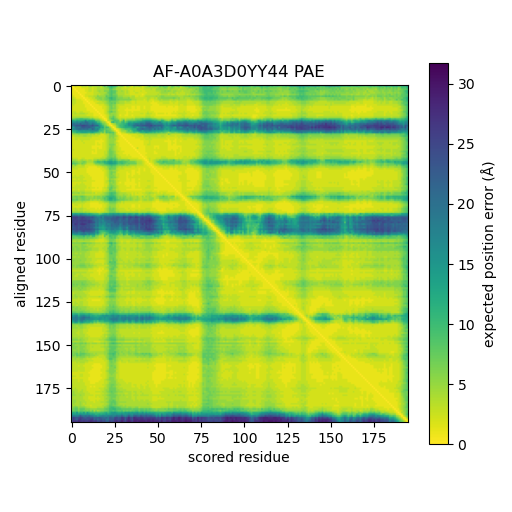3 0.184 8.465 1.00 86.62 103 ILE A N 1
ATOM 785 C CA . ILE A 1 103 ? 12.450 1.355 7.831 1.00 86.62 103 ILE A CA 1
ATOM 786 C C . ILE A 1 103 ? 12.932 1.387 6.389 1.00 86.62 103 ILE A C 1
ATOM 788 O O . ILE A 1 103 ? 14.136 1.425 6.143 1.00 86.62 103 ILE A O 1
ATOM 792 N N . SER A 1 104 ? 11.987 1.384 5.455 1.00 87.25 104 SER A N 1
ATOM 793 C CA . SER A 1 104 ? 12.257 1.442 4.021 1.00 87.25 104 SER A CA 1
ATOM 794 C C . SER A 1 104 ? 12.289 2.875 3.499 1.00 87.25 104 SER A C 1
ATOM 796 O O . SER A 1 104 ? 13.117 3.197 2.655 1.00 87.25 104 SER A O 1
ATOM 798 N N . TYR A 1 105 ? 11.367 3.728 3.960 1.00 85.94 105 TYR A N 1
ATOM 799 C CA . TYR A 1 105 ? 11.224 5.107 3.482 1.00 85.94 105 TYR A CA 1
ATOM 800 C C . TYR A 1 105 ? 10.386 5.942 4.458 1.00 85.94 105 TYR A C 1
ATOM 802 O O . TYR A 1 105 ? 9.229 5.615 4.703 1.00 85.94 105 TYR A O 1
ATOM 810 N N . GLY A 1 106 ? 10.934 7.026 5.016 1.00 87.94 106 GLY A N 1
ATOM 811 C CA . GLY A 1 106 ? 10.214 7.865 5.984 1.00 87.94 106 GLY A CA 1
ATOM 812 C C . GLY A 1 106 ? 9.761 7.080 7.223 1.00 87.94 106 GLY A C 1
ATOM 813 O O . GLY A 1 106 ? 10.589 6.563 7.971 1.00 87.94 106 GLY A O 1
ATOM 814 N N . HIS A 1 107 ? 8.446 6.972 7.446 1.00 90.50 107 HIS A N 1
ATOM 815 C CA . HIS A 1 107 ? 7.856 6.097 8.475 1.00 90.50 107 HIS A CA 1
ATOM 816 C C . HIS A 1 107 ? 7.374 4.740 7.946 1.00 90.50 107 HIS A C 1
ATOM 818 O O . HIS A 1 107 ? 6.754 3.997 8.699 1.00 90.50 107 HIS A O 1
ATOM 824 N N . LEU A 1 108 ? 7.631 4.409 6.680 1.00 93.06 108 LEU A N 1
ATOM 825 C CA . LEU A 1 108 ? 7.245 3.125 6.107 1.00 93.06 108 LEU A CA 1
ATOM 826 C C . LEU A 1 108 ? 8.227 2.030 6.518 1.00 93.06 108 LEU A C 1
ATOM 828 O O . LEU A 1 108 ? 9.435 2.170 6.299 1.00 93.06 108 LEU A O 1
ATOM 832 N N . GLY A 1 109 ? 7.724 0.933 7.072 1.00 92.44 109 GLY A N 1
ATOM 833 C CA . GLY A 1 109 ? 8.528 -0.253 7.354 1.00 92.44 109 GLY A CA 1
ATOM 834 C C . GLY A 1 109 ? 7.865 -1.227 8.318 1.00 92.44 109 GLY A C 1
ATOM 835 O O . GLY A 1 109 ? 6.646 -1.255 8.471 1.00 92.44 109 GLY A O 1
ATOM 836 N N . HIS A 1 110 ? 8.677 -2.043 8.986 1.00 94.12 110 HIS A N 1
ATOM 837 C CA . HIS A 1 110 ? 8.206 -3.084 9.899 1.00 94.12 110 HIS A CA 1
ATOM 838 C C . HIS A 1 110 ? 8.006 -2.517 11.298 1.00 94.12 110 HIS A C 1
ATOM 840 O O . HIS A 1 110 ? 8.924 -2.501 12.116 1.00 94.12 110 HIS A O 1
ATOM 846 N N . TRP A 1 111 ? 6.802 -2.010 11.557 1.00 95.00 111 TRP A N 1
ATOM 847 C CA . TRP A 1 111 ? 6.440 -1.347 12.807 1.00 95.00 111 TRP A CA 1
ATOM 848 C C . TRP A 1 111 ? 5.642 -2.247 13.757 1.00 95.00 111 TRP A C 1
ATOM 850 O O . TRP A 1 111 ? 4.881 -3.121 13.344 1.00 95.00 111 TRP A O 1
ATOM 860 N N . ALA A 1 112 ? 5.774 -1.999 15.060 1.00 96.56 112 ALA A N 1
ATOM 861 C CA . ALA A 1 112 ? 5.010 -2.671 16.106 1.00 96.56 112 ALA A CA 1
ATOM 862 C C . ALA A 1 112 ? 4.832 -1.783 17.345 1.00 96.56 112 ALA A C 1
ATOM 864 O O . ALA A 1 112 ? 5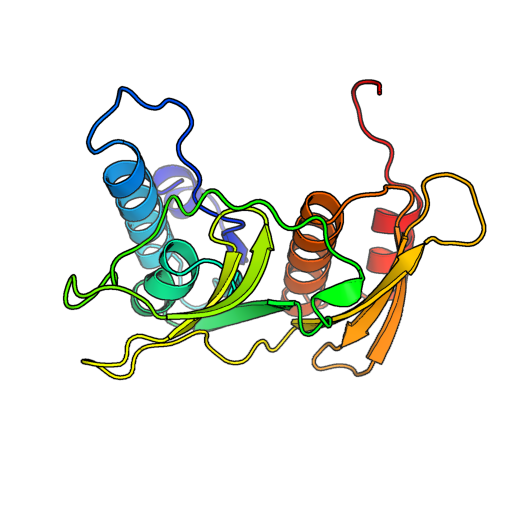.755 -1.087 17.776 1.00 96.56 112 ALA A O 1
ATOM 865 N N . CYS A 1 113 ? 3.657 -1.855 17.962 1.00 96.50 113 CYS A N 1
ATOM 866 C CA . CYS A 1 113 ? 3.346 -1.281 19.262 1.00 96.50 113 CYS A CA 1
ATOM 867 C C . CYS A 1 113 ? 3.550 -2.337 20.351 1.00 96.50 113 CYS A C 1
ATOM 869 O O . CYS A 1 113 ? 2.881 -3.371 20.357 1.00 96.50 113 CYS A O 1
ATOM 871 N N . LYS A 1 114 ? 4.456 -2.071 21.295 1.00 96.00 114 LYS A N 1
ATOM 872 C CA . LYS A 1 114 ? 4.753 -3.004 22.394 1.00 96.00 114 LYS A CA 1
ATOM 873 C C . LYS A 1 114 ? 3.694 -3.010 23.500 1.00 96.00 114 LYS A C 1
ATOM 875 O O . LYS A 1 114 ? 3.662 -3.962 24.265 1.00 96.00 114 LYS A O 1
ATOM 880 N N . GLU A 1 115 ? 2.836 -1.993 23.550 1.00 97.06 115 GLU A N 1
ATOM 881 C CA . GLU A 1 115 ? 1.784 -1.873 24.565 1.00 97.06 115 GLU A CA 1
ATOM 882 C C . GLU A 1 115 ? 0.508 -2.616 24.153 1.00 97.06 115 GLU A C 1
ATOM 884 O O . GLU A 1 115 ? 0.082 -3.552 24.816 1.00 97.06 115 GLU A O 1
ATOM 889 N N . CYS A 1 116 ? -0.103 -2.233 23.026 1.00 95.94 116 CYS A N 1
ATOM 890 C CA . CYS A 1 116 ? -1.387 -2.801 22.600 1.00 95.94 116 CYS A CA 1
ATOM 891 C C . CYS A 1 116 ? -1.255 -3.971 21.614 1.00 95.94 116 CYS A C 1
ATOM 893 O O . CYS A 1 116 ? -2.264 -4.497 21.148 1.00 95.94 116 CYS A O 1
ATOM 895 N N . GLY A 1 117 ? -0.029 -4.346 21.238 1.00 95.06 117 GLY A N 1
ATOM 896 C CA . GLY A 1 117 ? 0.252 -5.467 20.339 1.00 95.06 117 GLY A CA 1
ATOM 897 C C . GLY A 1 117 ? -0.086 -5.232 18.863 1.00 95.06 117 GLY A C 1
ATOM 898 O O . GLY A 1 117 ? 0.210 -6.092 18.037 1.00 95.06 117 GLY A O 1
ATOM 899 N N . ARG A 1 118 ? -0.670 -4.082 18.490 1.00 94.38 118 ARG A N 1
ATOM 900 C CA . ARG A 1 118 ? -0.859 -3.727 17.074 1.00 94.38 118 ARG A CA 1
ATOM 901 C C . ARG A 1 118 ? 0.491 -3.623 16.380 1.00 94.38 118 ARG A C 1
ATOM 903 O O . ARG A 1 118 ? 1.404 -2.991 16.901 1.00 94.38 118 ARG A O 1
ATOM 910 N N . GLY A 1 119 ? 0.594 -4.159 15.178 1.00 95.38 119 GLY A N 1
ATOM 911 C CA . GLY A 1 119 ? 1.793 -4.055 14.362 1.00 95.38 119 GLY A CA 1
ATOM 912 C C . GLY A 1 119 ? 1.463 -4.113 12.886 1.00 95.38 119 GLY A C 1
ATOM 913 O O . GLY A 1 119 ? 0.293 -4.238 12.510 1.00 95.38 119 GLY A O 1
ATOM 914 N N . ARG A 1 120 ? 2.517 -4.036 12.079 1.00 96.56 120 ARG A N 1
ATOM 915 C CA . ARG A 1 120 ? 2.459 -4.249 10.641 1.00 96.56 120 ARG A CA 1
ATOM 916 C C . ARG A 1 120 ? 1.731 -5.571 10.342 1.00 96.56 120 ARG A C 1
ATOM 918 O O . ARG A 1 120 ? 2.186 -6.622 10.800 1.00 96.56 120 ARG A O 1
ATOM 925 N N . PRO A 1 121 ? 0.609 -5.541 9.606 1.00 96.81 121 PRO A N 1
ATOM 926 C CA . PRO A 1 121 ? -0.093 -6.755 9.213 1.00 96.81 121 PRO A CA 1
ATOM 927 C C . PRO A 1 121 ? 0.707 -7.532 8.160 1.00 96.81 121 PRO A C 1
ATOM 929 O O . PRO A 1 121 ? 1.534 -6.968 7.442 1.00 96.81 121 PRO A O 1
ATOM 932 N N . ALA A 1 122 ? 0.441 -8.834 8.047 1.00 96.25 122 ALA A N 1
ATOM 933 C CA . ALA A 1 122 ? 0.978 -9.628 6.949 1.00 96.25 122 ALA A CA 1
ATOM 934 C C . ALA A 1 122 ? 0.451 -9.093 5.608 1.00 96.25 122 ALA A C 1
ATOM 936 O O . ALA A 1 122 ? -0.717 -8.727 5.502 1.00 96.25 122 ALA A O 1
ATOM 937 N N . SER A 1 123 ? 1.317 -9.052 4.596 1.00 97.44 123 SER A N 1
ATOM 938 C CA . SER A 1 123 ? 0.959 -8.594 3.250 1.00 97.44 123 SER A CA 1
ATOM 939 C C . SER A 1 123 ? 0.608 -9.775 2.345 1.00 97.44 123 SER A C 1
ATOM 941 O O . SER A 1 123 ? 1.401 -10.711 2.223 1.00 97.44 123 SER A O 1
ATOM 943 N N . GLU A 1 124 ? -0.539 -9.721 1.662 1.00 97.88 124 GLU A N 1
ATOM 944 C CA . GLU A 1 124 ? -0.897 -10.710 0.633 1.00 97.88 124 GLU A CA 1
ATOM 945 C C . GLU A 1 124 ? -0.102 -10.513 -0.661 1.00 97.88 124 GLU A C 1
ATOM 947 O O . GLU A 1 124 ? 0.152 -11.475 -1.390 1.00 97.88 124 GLU A O 1
ATOM 952 N N . VAL A 1 125 ? 0.294 -9.271 -0.946 1.00 98.38 125 VAL A N 1
ATOM 953 C CA . VAL A 1 125 ? 1.128 -8.920 -2.096 1.00 98.38 125 VAL A CA 1
ATOM 954 C C . VAL A 1 125 ? 2.390 -8.234 -1.594 1.00 98.38 125 VAL A C 1
ATOM 956 O O . VAL A 1 125 ? 2.321 -7.232 -0.889 1.00 98.38 125 VAL A O 1
ATOM 959 N N . SER A 1 126 ? 3.562 -8.764 -1.928 1.00 98.00 126 SER A N 1
ATOM 960 C CA . SER A 1 126 ? 4.808 -8.249 -1.361 1.00 98.00 126 SER A CA 1
ATOM 961 C C . SER A 1 126 ? 5.990 -8.315 -2.305 1.00 98.00 126 SER A C 1
ATOM 963 O O . SER A 1 126 ? 6.145 -9.292 -3.035 1.00 98.00 126 SER A O 1
ATOM 965 N N . VAL A 1 127 ? 6.884 -7.335 -2.216 1.00 96.81 127 VAL A N 1
ATOM 966 C CA . VAL A 1 127 ? 8.208 -7.416 -2.849 1.00 96.81 127 VAL A CA 1
ATOM 967 C C . VAL A 1 127 ? 9.151 -8.158 -1.910 1.00 96.81 127 VAL A C 1
ATOM 969 O O . VAL A 1 127 ? 9.339 -7.740 -0.773 1.00 96.81 127 VAL A O 1
ATOM 972 N N . LEU A 1 128 ? 9.724 -9.258 -2.391 1.00 95.19 128 LEU A N 1
ATOM 973 C CA . LEU A 1 128 ? 10.694 -10.088 -1.670 1.00 95.19 128 LEU A CA 1
ATOM 974 C C . LEU A 1 128 ? 12.140 -9.653 -1.931 1.00 95.19 128 LEU A C 1
ATOM 976 O O . LEU A 1 128 ? 13.019 -9.888 -1.114 1.00 95.19 128 LEU A O 1
ATOM 980 N N . SER A 1 129 ? 12.395 -9.048 -3.091 1.00 92.44 129 SER A N 1
ATOM 981 C CA . SER A 1 129 ? 13.709 -8.542 -3.484 1.00 92.44 129 SER A CA 1
ATOM 982 C C . SER A 1 129 ? 13.544 -7.335 -4.396 1.00 92.44 129 SER A C 1
ATOM 984 O O . SER A 1 129 ? 12.628 -7.306 -5.221 1.00 92.44 129 SER A O 1
ATOM 986 N N . SER A 1 130 ? 14.430 -6.354 -4.239 1.00 91.50 130 SER A N 1
ATOM 987 C CA . SER A 1 130 ? 14.522 -5.161 -5.074 1.00 91.50 130 SER A CA 1
ATOM 988 C C . SER A 1 130 ? 15.991 -4.864 -5.328 1.00 91.50 130 SER A C 1
ATOM 990 O O . SER A 1 130 ? 16.701 -4.445 -4.416 1.00 91.50 130 SER A O 1
ATOM 992 N N . VAL A 1 131 ? 16.442 -5.078 -6.560 1.00 90.06 131 VAL A N 1
ATOM 993 C CA . VAL A 1 131 ? 17.840 -4.880 -6.963 1.00 90.06 131 VAL A CA 1
ATOM 994 C C . VAL A 1 131 ? 17.920 -4.004 -8.212 1.00 90.06 131 VAL A C 1
ATOM 996 O O . VAL A 1 131 ? 16.957 -3.963 -8.983 1.00 90.06 131 VAL A O 1
ATOM 999 N N . PRO A 1 132 ? 19.043 -3.307 -8.451 1.00 88.06 132 PRO A N 1
ATOM 1000 C CA . PRO A 1 132 ? 19.271 -2.636 -9.726 1.00 88.06 132 PRO A CA 1
ATOM 1001 C C . PRO A 1 132 ? 19.113 -3.610 -10.902 1.00 88.06 132 PRO A C 1
ATOM 1003 O O . PRO A 1 132 ? 19.567 -4.755 -10.838 1.00 88.06 132 PRO A O 1
ATOM 1006 N N . GLY A 1 133 ? 18.440 -3.164 -11.960 1.00 83.94 133 GLY A N 1
ATOM 1007 C CA . GLY A 1 133 ? 18.286 -3.923 -13.197 1.00 83.94 133 GLY A CA 1
ATOM 1008 C C . GLY A 1 133 ? 19.537 -3.880 -14.078 1.00 83.94 133 GLY A C 1
ATOM 1009 O O . GLY A 1 133 ? 20.546 -3.260 -13.751 1.00 83.94 133 GLY A O 1
ATOM 1010 N N . SER A 1 134 ? 19.468 -4.547 -15.232 1.00 80.06 134 SER A N 1
ATOM 1011 C CA . SER A 1 134 ? 20.574 -4.595 -16.198 1.00 80.06 134 SER A CA 1
ATOM 1012 C C . SER A 1 134 ? 20.742 -3.316 -17.024 1.00 80.06 134 SER A C 1
ATOM 1014 O O . SER A 1 134 ? 21.775 -3.156 -17.669 1.00 80.06 134 SER A O 1
ATOM 1016 N N . MET A 1 135 ? 19.726 -2.447 -17.074 1.00 77.69 135 MET A N 1
ATOM 1017 C CA . MET A 1 135 ? 19.801 -1.138 -17.730 1.00 77.69 135 MET A CA 1
ATOM 1018 C C . MET A 1 135 ? 19.891 -0.033 -16.677 1.00 77.69 135 MET A C 1
ATOM 1020 O O . MET A 1 135 ? 19.308 -0.152 -15.599 1.00 77.69 135 MET A O 1
ATOM 1024 N N . ASP A 1 136 ? 20.589 1.054 -17.005 1.00 76.19 136 ASP A N 1
ATOM 1025 C CA . ASP A 1 136 ? 20.704 2.211 -16.117 1.00 76.19 136 ASP A CA 1
ATOM 1026 C C . ASP A 1 136 ? 19.316 2.765 -15.763 1.00 76.19 136 ASP A C 1
ATOM 1028 O O . ASP A 1 136 ? 18.528 3.120 -16.640 1.00 76.19 136 ASP A O 1
ATOM 1032 N N . GLY A 1 137 ? 19.026 2.835 -14.462 1.00 80.06 137 GLY A N 1
ATOM 1033 C CA . GLY A 1 137 ? 17.750 3.327 -13.936 1.00 80.06 137 GLY A CA 1
ATOM 1034 C C . GLY A 1 137 ? 16.645 2.273 -13.810 1.00 80.06 137 GLY A C 1
ATOM 1035 O O . GLY A 1 137 ? 15.581 2.595 -13.290 1.00 80.06 137 GLY A O 1
ATOM 1036 N N . ASP A 1 138 ? 16.875 1.021 -14.212 1.00 88.75 138 ASP A N 1
ATOM 1037 C CA . ASP A 1 138 ? 15.918 -0.058 -13.963 1.00 88.75 138 ASP A CA 1
ATOM 1038 C C . ASP A 1 138 ? 16.009 -0.587 -12.526 1.00 88.75 138 ASP A C 1
ATOM 1040 O O . ASP A 1 138 ? 17.086 -0.674 -11.931 1.00 88.75 138 ASP A O 1
ATOM 1044 N N . THR A 1 139 ? 14.882 -1.085 -12.024 1.00 91.31 139 THR A N 1
ATOM 1045 C CA . THR A 1 139 ? 14.806 -1.929 -10.830 1.00 91.31 139 THR A CA 1
ATOM 1046 C C . THR A 1 139 ? 14.206 -3.285 -11.205 1.00 91.31 139 THR A C 1
ATOM 1048 O O . THR A 1 139 ? 13.147 -3.352 -11.834 1.00 91.31 139 THR A O 1
ATOM 1051 N N . LEU A 1 140 ? 14.863 -4.375 -10.810 1.00 93.69 140 LEU A N 1
ATOM 1052 C CA . LEU A 1 140 ? 14.328 -5.731 -10.897 1.00 93.69 140 LEU A CA 1
ATOM 1053 C C . LEU A 1 140 ? 13.716 -6.125 -9.550 1.00 93.69 140 LEU A C 1
ATOM 1055 O O . LEU A 1 140 ? 14.370 -6.059 -8.507 1.00 93.69 140 LEU A O 1
ATOM 1059 N N . LEU A 1 141 ? 12.453 -6.540 -9.590 1.00 94.62 141 LEU A N 1
ATOM 1060 C CA . LEU A 1 141 ? 11.663 -6.897 -8.421 1.00 94.62 141 LEU A CA 1
ATOM 1061 C C . LEU A 1 141 ? 11.295 -8.377 -8.455 1.00 94.62 141 LEU A C 1
ATOM 1063 O O . LEU A 1 141 ? 10.837 -8.885 -9.477 1.00 94.62 141 LEU A O 1
ATOM 1067 N N . THR A 1 142 ? 11.391 -9.046 -7.309 1.00 96.56 142 THR A N 1
ATOM 1068 C CA . THR A 1 142 ? 10.727 -10.336 -7.083 1.00 96.56 142 THR A CA 1
ATOM 1069 C C . THR A 1 142 ? 9.448 -10.081 -6.298 1.00 96.56 142 THR A C 1
ATOM 1071 O O . THR A 1 142 ? 9.504 -9.704 -5.128 1.00 96.56 142 THR A O 1
ATOM 1074 N N . VAL A 1 143 ? 8.291 -10.278 -6.926 1.00 97.62 143 VAL A N 1
ATOM 1075 C CA . VAL A 1 143 ? 6.976 -9.989 -6.345 1.00 97.62 143 VAL A CA 1
ATOM 1076 C C . VAL A 1 143 ? 6.251 -11.292 -6.027 1.00 97.62 143 VAL A C 1
ATOM 1078 O O . VAL A 1 143 ? 6.100 -12.162 -6.882 1.00 97.62 143 VAL A O 1
ATOM 1081 N N . ARG A 1 144 ? 5.779 -11.427 -4.790 1.00 98.06 144 ARG A N 1
ATOM 1082 C CA . ARG A 1 144 ? 4.873 -12.488 -4.347 1.00 98.06 144 ARG A CA 1
ATOM 1083 C C . ARG A 1 144 ? 3.444 -11.972 -4.389 1.00 98.06 144 ARG A C 1
ATOM 1085 O O . ARG A 1 144 ? 3.154 -10.934 -3.801 1.00 98.06 144 ARG A O 1
ATOM 1092 N N . THR A 1 145 ? 2.562 -12.725 -5.030 1.00 97.62 145 THR A N 1
ATOM 1093 C CA . THR A 1 145 ? 1.112 -12.506 -5.032 1.00 97.62 145 THR A CA 1
ATOM 1094 C C . THR A 1 145 ? 0.398 -13.803 -4.630 1.00 97.62 145 THR A C 1
ATOM 1096 O O . THR A 1 145 ? 1.038 -14.862 -4.567 1.00 97.62 145 THR A O 1
ATOM 1099 N N . PRO A 1 146 ? -0.929 -13.787 -4.403 1.00 96.25 146 PRO A N 1
ATOM 1100 C CA . PRO A 1 146 ? -1.696 -15.014 -4.181 1.00 96.25 146 PRO A CA 1
ATOM 1101 C C . PRO A 1 146 ? -1.580 -16.044 -5.321 1.00 96.25 146 PRO A C 1
ATOM 1103 O O . PRO A 1 146 ? -1.816 -17.229 -5.097 1.00 96.25 146 PRO A O 1
ATOM 1106 N N . ARG A 1 147 ? -1.195 -15.620 -6.537 1.00 95.25 147 ARG A N 1
ATOM 1107 C CA . ARG A 1 147 ? -0.993 -16.492 -7.715 1.00 95.25 147 ARG A CA 1
ATOM 1108 C C . ARG A 1 147 ? 0.433 -17.044 -7.830 1.00 95.25 147 ARG A C 1
ATOM 1110 O O . ARG A 1 147 ? 0.738 -17.781 -8.773 1.00 95.25 147 ARG A O 1
ATOM 1117 N N . GLY A 1 148 ? 1.310 -16.695 -6.891 1.00 96.56 148 GLY A N 1
ATOM 1118 C CA . GLY A 1 148 ? 2.692 -17.159 -6.815 1.00 96.56 148 GLY A CA 1
ATOM 1119 C C . GLY A 1 148 ? 3.716 -16.030 -6.899 1.00 96.56 148 GLY A C 1
ATOM 1120 O O . GLY A 1 148 ? 3.396 -14.850 -6.792 1.00 96.56 148 GLY A O 1
ATOM 1121 N N . VAL A 1 149 ? 4.978 -16.417 -7.070 1.00 97.69 149 VAL A N 1
ATOM 1122 C CA . VAL A 1 149 ? 6.113 -15.488 -7.155 1.00 97.69 149 VAL A CA 1
ATOM 1123 C C . VAL A 1 149 ? 6.482 -15.249 -8.616 1.00 97.69 149 VAL A C 1
ATOM 1125 O O . VAL A 1 149 ? 6.517 -16.200 -9.404 1.00 97.69 149 VAL A O 1
ATOM 1128 N N . ARG A 1 150 ? 6.725 -13.992 -8.990 1.00 96.19 150 ARG A N 1
ATOM 1129 C CA . ARG A 1 150 ? 7.091 -13.558 -10.345 1.00 96.19 150 ARG A CA 1
ATOM 1130 C C . ARG A 1 150 ? 8.167 -12.480 -10.297 1.00 96.19 150 ARG A C 1
ATOM 1132 O O . ARG A 1 150 ? 8.291 -11.762 -9.306 1.00 96.19 150 ARG A O 1
ATOM 1139 N N . GLU A 1 151 ? 8.924 -12.365 -11.378 1.00 95.25 151 GLU A N 1
ATOM 1140 C CA . GLU A 1 151 ? 9.851 -11.257 -11.586 1.00 95.25 151 GLU A CA 1
ATOM 1141 C C . GLU A 1 151 ? 9.161 -10.128 -12.347 1.00 95.25 151 GLU A C 1
ATOM 1143 O O . GLU A 1 151 ? 8.308 -10.371 -13.200 1.00 95.25 151 GLU A O 1
ATOM 1148 N N . LEU A 1 152 ? 9.525 -8.891 -12.023 1.00 94.06 152 LEU A N 1
ATOM 1149 C CA . LEU A 1 152 ? 8.983 -7.691 -12.639 1.00 94.06 152 LEU A CA 1
ATOM 1150 C C . LEU A 1 152 ? 10.106 -6.675 -12.845 1.00 94.06 152 LEU A C 1
ATOM 1152 O O . LEU A 1 152 ? 10.803 -6.311 -11.898 1.00 94.06 152 LEU A O 1
ATOM 1156 N N . ARG A 1 153 ? 10.247 -6.176 -14.075 1.00 93.00 153 ARG A N 1
ATOM 1157 C CA . ARG A 1 153 ? 11.167 -5.079 -14.395 1.00 93.00 153 ARG A CA 1
ATOM 1158 C C . ARG A 1 153 ? 10.427 -3.747 -14.347 1.00 93.00 153 ARG A C 1
ATOM 1160 O O . ARG A 1 153 ? 9.479 -3.542 -15.104 1.00 93.00 153 ARG A O 1
ATOM 1167 N N . LEU A 1 154 ? 10.903 -2.831 -13.514 1.00 92.19 154 LEU A N 1
ATOM 1168 C CA . LEU A 1 154 ? 10.400 -1.467 -13.407 1.00 92.19 154 LEU A CA 1
ATOM 1169 C C . LEU A 1 154 ? 11.433 -0.500 -14.012 1.00 92.19 154 LEU A C 1
ATOM 1171 O O . LEU A 1 154 ? 12.558 -0.472 -13.519 1.00 92.19 154 LEU A O 1
ATOM 1175 N N . PRO A 1 155 ? 11.092 0.308 -15.033 1.00 91.88 155 PRO A N 1
ATOM 1176 C CA . PRO A 1 155 ? 12.020 1.248 -15.673 1.00 91.88 155 PRO A CA 1
ATOM 1177 C C . PRO A 1 155 ? 12.220 2.532 -14.848 1.00 91.88 155 PRO A C 1
ATOM 1179 O O . PRO A 1 155 ? 12.240 3.636 -15.387 1.00 91.88 155 PRO A O 1
ATOM 1182 N N . LEU A 1 156 ? 12.263 2.398 -13.522 1.00 88.75 156 LEU A N 1
ATOM 1183 C CA . LEU A 1 156 ? 12.428 3.494 -12.580 1.00 88.75 156 LEU A CA 1
ATOM 1184 C C . LEU A 1 156 ? 13.245 3.021 -11.374 1.00 88.75 156 LEU A C 1
ATOM 1186 O O . LEU A 1 156 ? 12.957 1.945 -10.832 1.00 88.75 156 LEU A O 1
ATOM 1190 N N . PRO A 1 157 ? 14.194 3.838 -10.891 1.00 87.19 157 PRO A N 1
ATOM 1191 C CA . PRO A 1 157 ? 14.895 3.566 -9.653 1.00 87.19 157 PRO A CA 1
ATOM 1192 C C . PRO A 1 157 ? 14.089 4.078 -8.454 1.00 87.19 157 PRO A C 1
ATOM 1194 O O . PRO A 1 157 ? 13.168 4.888 -8.583 1.00 87.19 157 PRO A O 1
ATOM 1197 N N . GLY A 1 158 ? 14.497 3.664 -7.258 1.00 86.94 158 GLY A N 1
ATOM 1198 C CA . GLY A 1 158 ? 14.047 4.270 -6.008 1.00 86.94 158 GLY A CA 1
ATOM 1199 C C . GLY A 1 158 ? 12.866 3.564 -5.345 1.00 86.94 158 GLY A C 1
ATOM 1200 O O . GLY A 1 158 ? 11.904 3.125 -5.974 1.00 86.94 158 GLY A O 1
ATOM 1201 N N . ILE A 1 159 ? 12.933 3.495 -4.017 1.00 87.81 159 ILE A N 1
ATOM 1202 C CA . ILE A 1 159 ? 12.020 2.699 -3.192 1.00 87.81 159 ILE A CA 1
ATOM 1203 C C . ILE A 1 159 ? 10.560 3.162 -3.256 1.00 87.81 159 ILE A C 1
ATOM 1205 O O . ILE A 1 159 ? 9.640 2.349 -3.207 1.00 87.81 159 ILE A O 1
ATOM 1209 N N . TYR A 1 160 ? 10.321 4.461 -3.426 1.00 88.25 160 TYR A N 1
ATOM 1210 C CA . TYR A 1 160 ? 8.971 5.007 -3.569 1.00 88.25 160 TYR A CA 1
ATOM 1211 C C . TYR A 1 160 ? 8.287 4.496 -4.849 1.00 88.25 160 TYR A C 1
ATOM 1213 O O . TYR A 1 160 ? 7.096 4.185 -4.831 1.00 88.25 160 TYR A O 1
ATOM 1221 N N . ASN A 1 161 ? 9.043 4.321 -5.940 1.00 92.06 161 ASN A N 1
ATOM 1222 C CA . ASN A 1 161 ? 8.524 3.737 -7.176 1.00 92.06 161 ASN A CA 1
ATOM 1223 C C . ASN A 1 161 ? 8.214 2.246 -7.007 1.00 92.06 161 ASN A C 1
ATOM 1225 O O . ASN A 1 161 ? 7.227 1.772 -7.564 1.00 92.06 161 ASN A O 1
ATOM 1229 N N . VAL A 1 162 ? 8.978 1.529 -6.177 1.00 94.25 162 VAL A N 1
ATOM 1230 C CA . VAL A 1 162 ? 8.679 0.135 -5.811 1.00 94.25 162 VAL A CA 1
ATOM 1231 C C . VAL A 1 162 ? 7.345 0.035 -5.063 1.00 94.25 162 VAL A C 1
ATOM 1233 O O . VAL A 1 162 ? 6.513 -0.795 -5.426 1.00 94.25 162 VAL A O 1
ATOM 1236 N N . TYR A 1 163 ? 7.083 0.911 -4.085 1.00 95.75 163 TYR A N 1
ATOM 1237 C CA . TYR A 1 163 ? 5.775 0.969 -3.412 1.00 95.75 163 TYR A CA 1
ATOM 1238 C C . TYR A 1 163 ? 4.630 1.275 -4.383 1.00 95.75 163 TYR A C 1
ATOM 1240 O O . TYR A 1 163 ? 3.580 0.636 -4.311 1.00 95.75 163 TYR A O 1
ATOM 1248 N N . ASN A 1 164 ? 4.823 2.223 -5.304 1.00 95.69 164 ASN A N 1
ATOM 1249 C CA . ASN A 1 164 ? 3.807 2.582 -6.298 1.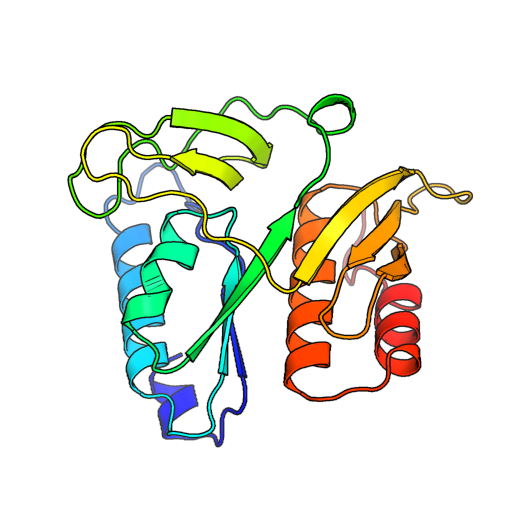00 95.69 164 ASN A CA 1
ATOM 1250 C C . ASN A 1 164 ? 3.519 1.424 -7.267 1.00 95.69 164 ASN A C 1
ATOM 1252 O O . ASN A 1 164 ? 2.357 1.120 -7.541 1.00 95.69 164 ASN A O 1
ATOM 1256 N N . ALA A 1 165 ? 4.563 0.745 -7.747 1.00 96.06 165 ALA A N 1
ATOM 1257 C CA . ALA A 1 165 ? 4.424 -0.440 -8.586 1.00 96.06 165 ALA A CA 1
ATOM 1258 C C . ALA A 1 165 ? 3.694 -1.560 -7.835 1.00 96.06 165 ALA A C 1
ATOM 1260 O O . ALA A 1 165 ? 2.762 -2.156 -8.371 1.00 96.06 165 ALA A O 1
ATOM 1261 N N . LEU A 1 166 ? 4.048 -1.801 -6.571 1.00 97.50 166 LEU A N 1
ATOM 1262 C CA . LEU A 1 166 ? 3.397 -2.812 -5.743 1.00 97.50 166 LEU A CA 1
ATOM 1263 C C . LEU A 1 166 ? 1.915 -2.494 -5.492 1.00 97.50 166 LEU A C 1
ATOM 1265 O O . LEU A 1 166 ? 1.072 -3.388 -5.566 1.00 97.50 166 LEU A O 1
ATOM 1269 N N . ALA A 1 167 ? 1.575 -1.224 -5.271 1.00 98.19 167 ALA A N 1
ATOM 1270 C CA . ALA A 1 167 ? 0.193 -0.765 -5.158 1.00 98.19 167 ALA A CA 1
ATOM 1271 C C . ALA A 1 167 ? -0.609 -1.063 -6.444 1.00 98.19 167 ALA A C 1
ATOM 1273 O O . ALA A 1 167 ? -1.735 -1.566 -6.379 1.00 98.19 167 ALA A O 1
ATOM 1274 N N . ALA A 1 168 ? -0.006 -0.827 -7.616 1.00 97.50 168 ALA A N 1
ATOM 1275 C CA . ALA A 1 168 ? -0.603 -1.143 -8.914 1.00 97.50 168 ALA A CA 1
ATOM 1276 C C . ALA A 1 168 ? -0.770 -2.657 -9.134 1.00 97.50 168 ALA A C 1
ATOM 1278 O O . ALA A 1 168 ? -1.852 -3.091 -9.534 1.00 97.50 168 ALA A O 1
ATOM 1279 N N . VAL A 1 169 ? 0.249 -3.464 -8.810 1.00 98.06 169 VAL A N 1
ATOM 1280 C CA . VAL A 1 169 ? 0.174 -4.938 -8.858 1.00 98.06 169 VAL A CA 1
ATOM 1281 C C . VAL A 1 169 ? -0.956 -5.441 -7.965 1.00 98.06 169 VAL A C 1
ATOM 1283 O O . VAL A 1 169 ? -1.775 -6.243 -8.403 1.00 98.06 169 VAL A O 1
ATOM 1286 N N . THR A 1 170 ? -1.058 -4.933 -6.737 1.00 98.25 170 THR A N 1
ATOM 1287 C CA . THR A 1 170 ? -2.101 -5.350 -5.786 1.00 98.25 170 THR A CA 1
ATOM 1288 C C . THR A 1 170 ? -3.495 -5.023 -6.326 1.00 98.25 170 THR A C 1
ATOM 1290 O O . THR A 1 170 ? -4.404 -5.849 -6.242 1.00 98.25 170 THR A O 1
ATOM 1293 N N . CYS A 1 171 ? -3.668 -3.849 -6.943 1.00 97.56 171 CYS A N 1
ATOM 1294 C CA . CYS A 1 171 ? -4.924 -3.466 -7.593 1.00 97.56 171 CYS A CA 1
ATOM 1295 C C . CYS A 1 171 ? -5.277 -4.409 -8.745 1.00 97.56 171 CYS A C 1
ATOM 1297 O O . CYS A 1 171 ? -6.402 -4.903 -8.820 1.00 97.56 171 CYS A O 1
ATOM 1299 N N . ALA A 1 172 ? -4.306 -4.709 -9.604 1.00 97.06 172 ALA A N 1
ATOM 1300 C CA . ALA A 1 172 ? -4.487 -5.627 -10.716 1.00 97.06 172 ALA A CA 1
ATOM 1301 C C . ALA A 1 172 ? -4.843 -7.051 -10.257 1.00 97.06 172 ALA A C 1
ATOM 1303 O O . ALA A 1 172 ? -5.749 -7.661 -10.822 1.00 97.06 172 ALA A O 1
ATOM 1304 N N . GLU A 1 173 ? -4.199 -7.549 -9.199 1.00 96.06 173 GLU A N 1
ATOM 1305 C CA . GLU A 1 173 ? -4.491 -8.849 -8.583 1.00 96.06 173 GLU A CA 1
ATOM 1306 C C . GLU A 1 173 ? -5.929 -8.924 -8.055 1.00 96.06 173 GLU A C 1
ATOM 1308 O O . GLU A 1 173 ? -6.649 -9.890 -8.321 1.00 96.06 173 GLU A O 1
ATOM 1313 N N . VAL A 1 174 ? -6.382 -7.881 -7.352 1.00 94.81 174 VAL A N 1
ATOM 1314 C CA . VAL A 1 174 ? -7.751 -7.786 -6.818 1.00 94.81 174 VAL A CA 1
ATOM 1315 C C . VAL A 1 174 ? -8.799 -7.662 -7.928 1.00 94.81 174 VAL A C 1
ATOM 1317 O O . VAL A 1 174 ? -9.921 -8.150 -7.775 1.00 94.81 174 VAL A O 1
ATOM 1320 N N . LEU A 1 175 ? -8.449 -7.015 -9.040 1.00 94.69 175 LEU A N 1
ATOM 1321 C CA . LEU A 1 175 ? -9.312 -6.867 -10.213 1.00 94.69 175 LEU A CA 1
ATOM 1322 C C . LEU A 1 175 ? -9.238 -8.052 -11.185 1.00 94.69 175 LEU A C 1
ATOM 1324 O O . LEU A 1 175 ? -9.928 -8.020 -12.203 1.00 94.69 175 LEU A O 1
ATOM 1328 N N . ASP A 1 176 ? -8.465 -9.086 -10.850 1.00 95.56 176 ASP A N 1
ATOM 1329 C CA . ASP A 1 176 ? -8.281 -10.297 -11.652 1.00 95.56 176 ASP A CA 1
ATOM 1330 C C . ASP A 1 176 ? -7.703 -10.034 -13.053 1.00 95.56 176 ASP A C 1
ATOM 1332 O O . ASP A 1 176 ? -8.077 -10.660 -14.045 1.00 95.56 176 ASP A O 1
ATOM 1336 N N . LEU A 1 177 ? -6.775 -9.080 -13.149 1.00 96.56 177 LEU A N 1
ATOM 1337 C CA . LEU A 1 177 ? -6.057 -8.824 -14.393 1.00 96.56 177 LEU A CA 1
ATOM 1338 C C . LEU A 1 177 ? -4.977 -9.893 -14.632 1.00 96.56 177 LEU A C 1
ATOM 1340 O O . LEU A 1 177 ? -4.337 -10.366 -13.688 1.00 96.56 177 LEU A O 1
ATOM 1344 N N . PRO A 1 178 ? -4.726 -10.273 -15.896 1.00 96.31 178 PRO A N 1
ATOM 1345 C CA . PRO A 1 178 ? -3.665 -11.215 -16.218 1.00 96.31 178 PRO A CA 1
ATOM 1346 C C . PRO A 1 178 ? -2.293 -10.590 -15.947 1.00 96.31 178 PRO A C 1
ATOM 1348 O O . PRO A 1 178 ? -2.054 -9.436 -16.301 1.00 96.31 178 PRO A O 1
ATOM 1351 N N . TRP A 1 179 ? -1.364 -11.383 -15.400 1.00 95.19 179 TRP A N 1
ATOM 1352 C CA . TRP A 1 179 ? 0.000 -10.933 -15.087 1.00 95.19 179 TRP A CA 1
ATOM 1353 C C . TRP A 1 179 ? 0.691 -10.249 -16.275 1.00 95.19 179 TRP A C 1
ATOM 1355 O O . TRP A 1 179 ? 1.298 -9.201 -16.105 1.00 95.19 179 TRP A O 1
ATOM 1365 N N . ALA A 1 180 ? 0.514 -10.778 -17.490 1.00 95.50 180 ALA A N 1
ATOM 1366 C CA . ALA A 1 180 ? 1.085 -10.195 -18.703 1.00 95.50 180 ALA A CA 1
ATOM 1367 C C . ALA A 1 180 ? 0.655 -8.732 -18.939 1.00 95.50 180 ALA A C 1
ATOM 1369 O O . ALA A 1 180 ? 1.452 -7.932 -19.418 1.00 95.50 180 ALA A O 1
ATOM 1370 N N . ALA A 1 181 ? -0.579 -8.356 -18.581 1.00 95.88 181 ALA A N 1
ATOM 1371 C CA . ALA A 1 181 ? -1.038 -6.971 -18.695 1.00 95.88 181 ALA A CA 1
ATOM 1372 C C . ALA A 1 181 ? -0.407 -6.065 -17.626 1.00 95.88 181 ALA A C 1
ATOM 1374 O O . ALA A 1 181 ? -0.113 -4.903 -17.900 1.00 95.88 181 ALA A O 1
ATOM 1375 N N . VAL A 1 182 ? -0.187 -6.597 -16.420 1.00 96.00 182 VAL A N 1
ATOM 1376 C CA . VAL A 1 182 ? 0.487 -5.886 -15.320 1.00 96.00 182 VAL A CA 1
ATOM 1377 C C . VAL A 1 182 ? 1.944 -5.623 -15.670 1.00 96.00 182 VAL A C 1
ATOM 1379 O O . VAL A 1 182 ? 2.414 -4.491 -15.572 1.00 96.00 182 VAL A O 1
ATOM 1382 N N . GLU A 1 183 ? 2.634 -6.668 -16.120 1.00 95.00 183 GLU A N 1
ATOM 1383 C CA . GLU A 1 183 ? 4.020 -6.605 -16.560 1.00 95.00 183 GLU A CA 1
ATOM 1384 C C . GLU A 1 183 ? 4.179 -5.605 -17.705 1.00 95.00 183 GLU A C 1
ATOM 1386 O O . GLU A 1 183 ? 5.019 -4.712 -17.617 1.00 95.00 183 GLU A O 1
ATOM 1391 N N . GLU A 1 184 ? 3.329 -5.676 -18.732 1.00 94.81 184 GLU A N 1
ATOM 1392 C CA . GLU A 1 184 ? 3.395 -4.746 -19.858 1.00 94.81 184 GLU A CA 1
ATOM 1393 C C . GLU A 1 184 ? 3.138 -3.293 -19.437 1.00 94.81 184 GLU A C 1
ATOM 1395 O O . GLU A 1 184 ? 3.889 -2.394 -19.825 1.00 94.81 184 GLU A O 1
ATOM 1400 N N . GLY A 1 185 ? 2.121 -3.053 -18.604 1.00 94.38 185 GLY A N 1
ATOM 1401 C CA . GLY A 1 185 ? 1.778 -1.709 -18.138 1.00 94.38 185 GLY A CA 1
ATOM 1402 C C . GLY A 1 185 ? 2.886 -1.060 -17.306 1.00 94.38 185 GLY A C 1
ATOM 1403 O O . GLY A 1 185 ? 3.169 0.124 -17.474 1.00 94.38 185 GLY A O 1
ATOM 1404 N N . LEU A 1 186 ? 3.552 -1.828 -16.440 1.00 94.00 186 LEU A N 1
ATOM 1405 C CA . LEU A 1 186 ? 4.648 -1.320 -15.609 1.00 94.00 186 LEU A CA 1
ATOM 1406 C C . LEU A 1 186 ? 5.959 -1.195 -16.393 1.00 94.00 186 LEU A C 1
ATOM 1408 O O . LEU A 1 186 ? 6.683 -0.217 -16.219 1.00 94.00 186 LEU A O 1
ATOM 1412 N N . ARG A 1 187 ? 6.249 -2.135 -17.299 1.00 91.12 187 ARG A N 1
ATOM 1413 C CA . ARG A 1 187 ? 7.468 -2.133 -18.126 1.00 91.12 187 ARG A CA 1
ATOM 1414 C C . ARG A 1 187 ? 7.508 -0.970 -19.116 1.00 91.12 187 ARG A C 1
ATOM 1416 O O . ARG A 1 187 ? 8.599 -0.520 -19.464 1.00 91.12 187 ARG A O 1
ATOM 1423 N N . THR A 1 188 ? 6.346 -0.534 -19.601 1.00 89.56 188 THR A N 1
ATOM 1424 C CA . THR A 1 188 ? 6.206 0.560 -20.578 1.00 89.56 188 THR A CA 1
ATOM 1425 C C . THR A 1 188 ? 5.964 1.921 -19.934 1.00 89.56 188 THR A C 1
ATOM 1427 O O . THR A 1 188 ? 5.886 2.922 -20.647 1.00 89.56 188 THR A O 1
ATOM 1430 N N . PHE A 1 189 ? 5.862 1.984 -18.602 1.00 88.12 189 PHE A N 1
ATOM 1431 C CA . PHE A 1 189 ? 5.649 3.240 -17.900 1.00 88.12 189 PHE A CA 1
ATOM 1432 C C . PHE A 1 189 ? 6.831 4.194 -18.093 1.00 88.12 189 PHE A C 1
ATOM 1434 O O . PHE A 1 189 ? 7.990 3.833 -17.899 1.00 88.12 189 PHE A O 1
ATOM 1441 N N . THR A 1 190 ? 6.520 5.446 -18.412 1.00 79.12 190 THR A N 1
ATOM 1442 C CA . THR A 1 190 ? 7.485 6.544 -18.485 1.00 79.12 190 THR A CA 1
ATOM 1443 C C . THR A 1 190 ? 7.041 7.654 -17.545 1.00 79.12 190 THR A C 1
ATOM 1445 O O . THR A 1 190 ? 5.882 8.073 -17.597 1.00 79.12 190 THR A O 1
ATOM 1448 N N . ALA A 1 191 ? 7.948 8.168 -16.711 1.00 74.19 191 ALA A N 1
ATOM 1449 C CA . ALA A 1 191 ? 7.646 9.312 -15.858 1.00 74.19 191 ALA A CA 1
ATOM 1450 C C . ALA A 1 191 ? 7.239 10.520 -16.721 1.00 74.19 191 ALA A C 1
ATOM 1452 O O . ALA A 1 191 ? 7.970 10.929 -17.620 1.00 74.19 191 ALA A O 1
ATOM 1453 N N . SER A 1 192 ? 6.059 11.095 -16.462 1.00 62.59 192 SER A N 1
ATOM 1454 C CA . SER A 1 192 ? 5.499 12.147 -17.324 1.00 62.59 192 SER A CA 1
ATOM 1455 C C . SER A 1 192 ? 6.150 13.530 -17.151 1.00 62.59 192 SER A C 1
ATOM 1457 O O . SER A 1 192 ? 5.758 14.455 -17.855 1.00 62.59 192 SER A O 1
ATOM 1459 N N . PHE A 1 193 ? 7.144 13.699 -16.275 1.00 48.34 193 PHE A N 1
ATOM 1460 C CA . PHE A 1 193 ? 7.949 14.921 -16.157 1.00 48.34 193 PHE A CA 1
ATOM 1461 C C . PHE A 1 193 ? 9.373 14.562 -15.710 1.00 48.34 193 PHE A C 1
ATOM 1463 O O . PHE A 1 193 ? 9.549 13.758 -14.800 1.00 48.34 193 PHE A O 1
ATOM 1470 N N . GLY A 1 194 ? 10.379 15.129 -16.386 1.00 47.56 194 GLY A N 1
ATOM 1471 C CA . GLY A 1 194 ? 11.782 14.739 -16.252 1.00 47.56 194 GLY A CA 1
ATOM 1472 C C . GLY A 1 194 ? 12.410 15.025 -14.888 1.00 47.56 194 GLY A C 1
ATOM 1473 O O . GLY A 1 194 ? 12.394 16.163 -14.421 1.00 47.56 194 GLY A O 1
ATOM 1474 N N . ARG A 1 195 ? 13.022 13.997 -14.302 1.00 43.75 195 ARG A N 1
ATOM 1475 C CA . ARG A 1 195 ? 14.473 13.804 -14.132 1.00 43.75 195 ARG A CA 1
ATOM 1476 C C . ARG A 1 195 ? 14.728 12.359 -13.726 1.00 43.75 195 ARG A C 1
ATOM 1478 O O . ARG A 1 195 ? 13.866 11.809 -13.011 1.00 43.75 195 ARG A O 1
#

Mean predicted aligned error: 5.67 Å